Protein AF-A0A9E7F8T8-F1 (afdb_monomer)

Mean predicted aligned error: 13.58 Å

Solvent-accessible surface area (backbone atoms only — not comparable to full-atom values): 11129 Å² total; per-residue (Å²): 137,84,84,82,81,82,78,80,76,76,82,69,87,66,80,68,72,66,42,59,33,31,40,38,34,23,42,39,63,68,62,31,75,75,30,46,87,76,73,44,58,54,48,45,35,27,36,30,45,89,84,36,19,38,36,45,47,73,43,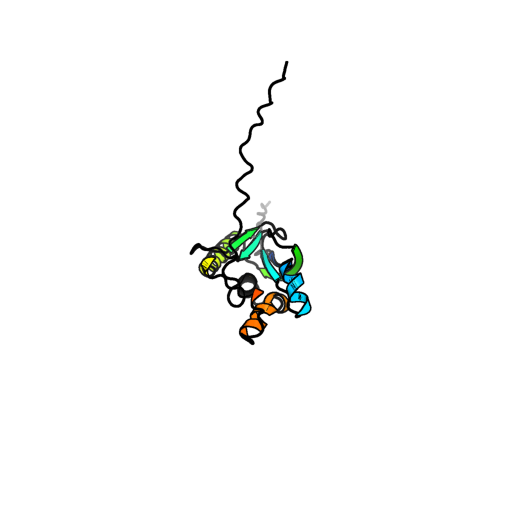90,50,96,41,59,20,53,47,78,41,62,67,84,59,59,82,88,48,44,72,70,51,76,41,83,75,44,53,33,68,68,52,70,73,58,45,50,55,50,51,58,58,52,28,75,78,38,34,7,58,64,50,31,87,54,86,39,35,24,49,52,52,38,26,52,54,33,30,75,60,54,74,39,71,59,68,67,77,55,45,40,54,26,58,48,44,75,76,33,90,78,75,67,57,71,84,74,65,61,75,81,80,75,75,81,89,79,81,92,80,85,86,85,77,87,84,79,81,83,82,86,84,132

Structure (mmCIF, N/CA/C/O backbone):
data_AF-A0A9E7F8T8-F1
#
_entry.id   AF-A0A9E7F8T8-F1
#
loop_
_atom_site.group_PDB
_atom_site.id
_atom_site.type_symbol
_atom_site.label_atom_id
_atom_site.label_alt_id
_atom_site.label_comp_id
_atom_site.label_asym_id
_atom_site.label_entity_id
_atom_site.label_seq_id
_atom_site.pdbx_PDB_ins_code
_atom_site.Cartn_x
_atom_site.Cartn_y
_atom_site.Cartn_z
_atom_site.occupancy
_atom_site.B_iso_or_equiv
_atom_site.auth_seq_id
_atom_site.auth_comp_id
_atom_site.auth_asym_id
_atom_site.auth_atom_id
_atom_site.pdbx_PDB_model_num
ATOM 1 N N . MET A 1 1 ? -20.893 11.162 63.857 1.00 46.78 1 MET A N 1
ATOM 2 C CA . MET A 1 1 ? -21.254 11.507 62.465 1.00 46.78 1 MET A CA 1
ATOM 3 C C . MET A 1 1 ? -20.103 11.055 61.584 1.00 46.78 1 MET A C 1
ATOM 5 O O . MET A 1 1 ? -18.998 11.548 61.761 1.00 46.78 1 MET A O 1
ATOM 9 N N . GLY A 1 2 ? -20.322 9.989 60.811 1.00 38.31 2 GLY A N 1
ATOM 10 C CA . GLY A 1 2 ? -19.2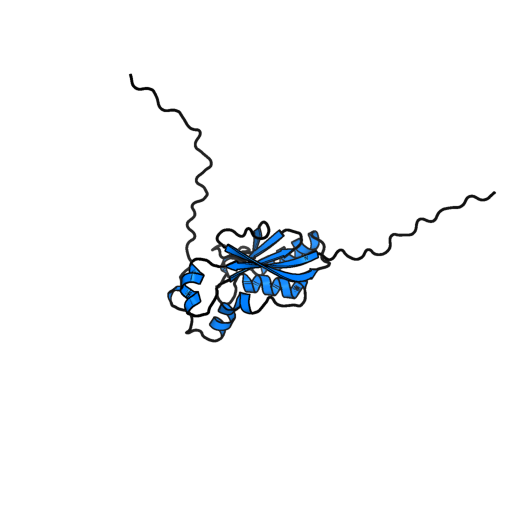79 9.251 60.095 1.00 38.31 2 GLY A CA 1
ATOM 11 C C . GLY A 1 2 ? -18.870 9.924 58.787 1.00 38.31 2 GLY A C 1
ATOM 12 O O . GLY A 1 2 ? -19.711 10.467 58.077 1.00 38.31 2 GLY A O 1
ATOM 13 N N . SER A 1 3 ? -17.571 9.876 58.500 1.00 42.91 3 SER A N 1
ATOM 14 C CA . SER A 1 3 ? -16.970 10.338 57.252 1.00 42.91 3 SER A CA 1
ATOM 15 C C . SER A 1 3 ? -17.182 9.281 56.165 1.00 42.91 3 SER A C 1
ATOM 17 O O . SER A 1 3 ? -16.784 8.128 56.335 1.00 42.91 3 SER A O 1
ATOM 19 N N . VAL A 1 4 ? -17.841 9.655 55.070 1.00 49.88 4 VAL A N 1
ATOM 20 C CA . VAL A 1 4 ? -18.022 8.814 53.880 1.00 49.88 4 VAL A CA 1
ATOM 21 C C . VAL A 1 4 ? -16.779 8.928 53.001 1.00 49.88 4 VAL A C 1
ATOM 23 O O . VAL A 1 4 ? -16.525 9.964 52.392 1.00 49.88 4 VAL A O 1
ATOM 26 N N . MET A 1 5 ? -15.996 7.850 52.940 1.00 48.69 5 MET A N 1
ATOM 27 C CA . MET A 1 5 ? -14.937 7.682 51.948 1.00 48.69 5 MET A CA 1
ATOM 28 C C . MET A 1 5 ? -15.572 7.327 50.603 1.00 48.69 5 MET A C 1
ATOM 30 O O . MET A 1 5 ? -16.141 6.249 50.438 1.00 48.69 5 MET A O 1
ATOM 34 N N . SER A 1 6 ? -15.482 8.251 49.648 1.00 46.41 6 SER A N 1
ATOM 35 C CA . SER A 1 6 ? -15.855 8.011 48.257 1.00 46.41 6 SER A CA 1
ATOM 36 C C . SER A 1 6 ? -14.781 7.137 47.608 1.00 46.41 6 SER A C 1
ATOM 38 O O . SER A 1 6 ? -13.646 7.572 47.411 1.00 46.41 6 SER A O 1
ATOM 40 N N . SER A 1 7 ? -15.116 5.877 47.336 1.00 48.22 7 SER A N 1
ATOM 41 C CA . SER A 1 7 ? -14.271 4.963 46.571 1.00 48.22 7 SER A CA 1
ATOM 42 C C . SER A 1 7 ? -14.420 5.300 45.089 1.00 48.22 7 SER A C 1
ATOM 44 O O . SER A 1 7 ? -15.426 4.988 44.456 1.00 48.22 7 SER A O 1
ATOM 46 N N . GLY A 1 8 ? -13.415 5.986 44.543 1.00 41.69 8 GLY A N 1
ATOM 47 C CA . GLY A 1 8 ? -13.274 6.184 43.105 1.00 41.69 8 GLY A CA 1
ATOM 48 C C . GLY A 1 8 ? -13.122 4.830 42.421 1.00 41.69 8 GLY A C 1
ATOM 49 O O . GLY A 1 8 ? -12.136 4.126 42.642 1.00 41.69 8 GLY A O 1
ATOM 50 N N . GLY A 1 9 ? -14.127 4.456 41.631 1.00 43.09 9 GLY A N 1
ATOM 51 C CA . GLY A 1 9 ? -14.092 3.268 40.792 1.00 43.09 9 GLY A CA 1
ATOM 52 C C . GLY A 1 9 ? -12.905 3.319 39.835 1.00 43.09 9 GLY A C 1
ATOM 53 O O . GLY A 1 9 ? -12.614 4.351 39.230 1.00 43.09 9 GLY A O 1
ATOM 54 N N . SER A 1 10 ? -12.207 2.194 39.716 1.00 52.62 10 SER A N 1
ATOM 55 C CA . SER A 1 10 ? -11.193 1.980 38.690 1.00 52.62 10 SER A CA 1
ATOM 56 C C . SER A 1 10 ? -11.808 2.202 37.301 1.00 52.62 10 SER A C 1
ATOM 58 O O . SER A 1 10 ? -12.939 1.759 37.078 1.00 52.62 10 SER A O 1
ATOM 60 N N . PRO A 1 11 ? -11.108 2.857 36.358 1.00 47.28 11 PRO A N 1
ATOM 61 C CA . PRO A 1 11 ? -11.618 2.997 35.003 1.00 47.28 11 PRO A CA 1
ATOM 62 C C . PRO A 1 11 ? -11.808 1.601 34.400 1.00 47.28 11 PRO A C 1
ATOM 64 O O . PRO A 1 11 ? -10.906 0.759 34.439 1.00 47.28 11 PRO A O 1
ATOM 67 N N . SER A 1 12 ? -13.010 1.341 33.887 1.00 51.12 12 SER A N 1
ATOM 68 C CA . SER A 1 12 ? -13.323 0.157 33.093 1.00 51.12 12 SER A CA 1
ATOM 69 C C . SER A 1 12 ? -12.308 0.026 31.958 1.00 51.12 12 SER A C 1
ATOM 71 O O . SER A 1 12 ? -11.945 1.037 31.358 1.00 51.12 12 SER A O 1
ATOM 73 N N . LYS A 1 13 ? -11.859 -1.207 31.666 1.00 50.91 13 LYS A N 1
ATOM 74 C CA . LYS A 1 13 ? -11.081 -1.540 30.459 1.00 50.91 13 LYS A CA 1
ATOM 75 C C . LYS A 1 13 ? -11.725 -0.818 29.275 1.00 50.91 13 LYS A C 1
ATOM 77 O O . LYS A 1 13 ? -12.847 -1.158 28.911 1.00 50.91 13 LYS A O 1
ATOM 82 N N . GLY A 1 14 ? -11.055 0.220 28.778 1.00 49.38 14 GLY A N 1
ATOM 83 C CA . GLY A 1 14 ? -11.564 1.036 27.688 1.00 49.38 14 GLY A CA 1
ATOM 84 C C . GLY A 1 14 ? -11.789 0.160 26.468 1.00 49.38 14 GLY A C 1
ATOM 85 O O . GLY A 1 14 ? -10.975 -0.726 26.195 1.00 49.38 14 GLY A O 1
ATOM 86 N N . ASP A 1 15 ? -12.888 0.401 25.757 1.00 57.69 15 ASP A N 1
ATOM 87 C CA . ASP A 1 15 ? -13.011 -0.039 24.374 1.00 57.69 15 ASP A CA 1
ATOM 88 C C . ASP A 1 15 ? -11.732 0.397 23.660 1.00 57.69 15 ASP A C 1
ATOM 90 O O . ASP A 1 15 ? -11.432 1.592 23.586 1.00 57.69 15 ASP A O 1
ATOM 94 N N . ALA A 1 16 ? -10.915 -0.570 23.239 1.00 65.19 16 ALA A N 1
ATOM 95 C CA . ALA A 1 16 ? -9.706 -0.270 22.495 1.00 65.19 16 ALA A CA 1
ATOM 96 C C . ALA A 1 16 ? -10.140 0.522 21.260 1.00 65.19 16 ALA A C 1
ATOM 98 O O . ALA A 1 16 ? -10.915 0.011 20.449 1.00 65.19 16 ALA A O 1
ATOM 99 N N . ALA A 1 17 ? -9.707 1.781 21.164 1.00 82.38 17 ALA A N 1
ATOM 100 C CA . ALA A 1 17 ? -10.058 2.638 20.045 1.00 82.38 17 ALA A CA 1
ATOM 101 C C . ALA A 1 17 ? -9.623 1.936 18.754 1.00 82.38 17 ALA A C 1
ATOM 103 O O . ALA A 1 17 ? -8.442 1.654 18.555 1.00 82.38 17 ALA A O 1
ATOM 104 N N . LEU A 1 18 ? -10.603 1.579 17.928 1.00 94.31 18 LEU A N 1
ATOM 105 C CA . LEU A 1 18 ? -10.370 0.879 16.677 1.00 94.31 18 LEU A CA 1
ATOM 106 C C . LEU A 1 18 ? -10.003 1.902 15.604 1.00 94.31 18 LEU A C 1
ATOM 108 O O . LEU A 1 18 ? -10.824 2.748 15.252 1.00 94.31 18 LEU A O 1
ATOM 112 N N . SER A 1 19 ? -8.792 1.798 15.065 1.00 96.81 19 SER A N 1
ATOM 113 C CA . SER A 1 19 ? -8.343 2.634 13.953 1.00 96.81 19 SER A CA 1
ATOM 114 C C . SER A 1 19 ? -8.751 2.011 12.619 1.00 96.81 19 SER A C 1
ATOM 116 O O . SER A 1 19 ? -8.595 0.796 12.446 1.00 96.81 19 SER A O 1
ATOM 118 N N . PRO A 1 20 ? -9.278 2.796 11.664 1.00 97.88 20 PRO A N 1
ATOM 119 C CA . PRO A 1 20 ? -9.627 2.287 10.347 1.00 97.88 20 PRO A CA 1
ATOM 120 C C . PRO A 1 20 ? -8.369 1.865 9.582 1.00 97.88 20 PRO A C 1
ATOM 122 O O . PRO A 1 20 ? -7.320 2.496 9.680 1.00 97.88 20 PRO A O 1
ATOM 125 N N . VAL A 1 21 ? -8.498 0.791 8.806 1.00 98.38 21 VAL A N 1
ATOM 126 C CA . VAL A 1 21 ? -7.488 0.341 7.844 1.00 98.38 21 VAL A CA 1
ATOM 127 C C . VAL A 1 21 ? -8.048 0.588 6.452 1.00 98.38 21 VAL A C 1
ATOM 129 O O . VAL A 1 21 ? -9.042 -0.033 6.056 1.00 98.38 21 VAL A O 1
ATOM 132 N N . VAL A 1 22 ? -7.438 1.516 5.723 1.00 98.69 22 VAL A N 1
ATOM 133 C CA . VAL A 1 22 ? -7.948 2.026 4.448 1.00 98.69 22 VAL A CA 1
ATOM 134 C C . VAL A 1 22 ? -6.962 1.711 3.328 1.00 98.69 22 VAL A C 1
ATOM 136 O O . VAL A 1 22 ? -5.756 1.839 3.486 1.00 98.69 22 VAL A O 1
ATOM 139 N N . LEU A 1 23 ? -7.473 1.279 2.179 1.00 98.56 23 LEU A N 1
ATOM 140 C CA . LEU A 1 23 ? -6.696 1.123 0.955 1.00 98.56 23 LEU A CA 1
ATOM 141 C C . LEU A 1 23 ? -6.901 2.344 0.066 1.00 98.56 23 LEU A C 1
ATOM 143 O O . LEU A 1 23 ? -8.009 2.543 -0.440 1.00 98.56 23 LEU A O 1
ATOM 147 N N . ASN A 1 24 ? -5.846 3.108 -0.181 1.00 98.12 24 ASN A N 1
ATOM 148 C CA . ASN A 1 24 ? -5.851 4.171 -1.177 1.00 98.12 24 ASN A CA 1
ATOM 149 C C . ASN A 1 24 ? -5.396 3.601 -2.513 1.00 98.12 24 ASN A C 1
ATOM 151 O O . ASN A 1 24 ? -4.353 2.962 -2.607 1.00 98.12 24 ASN A O 1
ATOM 155 N N . VAL A 1 25 ? -6.213 3.784 -3.547 1.00 95.62 25 VAL A N 1
ATOM 156 C CA . VAL A 1 25 ? -5.963 3.261 -4.891 1.00 95.62 25 VAL A CA 1
ATOM 157 C C . VAL A 1 25 ? -5.703 4.418 -5.837 1.00 95.62 25 VAL A C 1
ATOM 159 O O . VAL A 1 25 ? -6.422 5.421 -5.822 1.00 95.62 25 VAL A O 1
ATOM 162 N N . TYR A 1 26 ? -4.714 4.237 -6.705 1.00 90.19 26 TYR A N 1
ATOM 163 C CA . TYR A 1 26 ? -4.287 5.224 -7.680 1.00 90.19 26 TYR A CA 1
ATOM 164 C C . TYR A 1 26 ? -4.209 4.627 -9.084 1.00 90.19 26 TYR A C 1
ATOM 166 O O . TYR A 1 26 ? -3.841 3.465 -9.287 1.00 90.19 26 TYR A O 1
ATOM 174 N N . ASP A 1 27 ? -4.528 5.456 -10.070 1.00 84.62 27 ASP A N 1
ATOM 175 C CA . ASP A 1 27 ? -4.373 5.164 -11.485 1.00 84.62 27 ASP A CA 1
ATOM 176 C C . ASP A 1 27 ? -2.931 5.448 -11.939 1.00 84.62 27 ASP A C 1
ATOM 178 O O . ASP A 1 27 ? -2.430 6.571 -11.828 1.00 84.62 27 ASP A O 1
ATOM 182 N N . LEU A 1 28 ? -2.280 4.437 -12.521 1.00 72.50 28 LEU A N 1
ATOM 183 C CA . LEU A 1 28 ? -0.945 4.548 -13.113 1.00 72.50 28 LEU A CA 1
ATOM 184 C C . LEU A 1 28 ? -1.048 5.175 -14.515 1.00 72.50 28 LEU A C 1
ATOM 186 O O . LEU A 1 28 ? -1.023 4.499 -15.546 1.00 72.50 28 LEU A O 1
ATOM 190 N N . THR A 1 29 ? -1.252 6.488 -14.567 1.00 59.34 29 THR A N 1
ATOM 191 C CA . THR A 1 29 ? -1.337 7.265 -15.818 1.00 59.34 29 THR A CA 1
ATOM 192 C C . THR A 1 29 ? 0.064 7.776 -16.179 1.00 59.34 29 THR A C 1
ATOM 194 O O . THR A 1 29 ? 0.740 8.265 -15.282 1.00 59.34 29 THR A O 1
ATOM 197 N N . PRO A 1 30 ? 0.553 7.685 -17.437 1.00 57.22 30 PRO A N 1
ATOM 198 C CA . PRO A 1 30 ? -0.145 7.354 -18.685 1.00 57.22 30 PRO A CA 1
ATOM 199 C C . PRO A 1 30 ? -0.162 5.866 -19.063 1.00 57.22 30 PRO A C 1
ATOM 201 O O . PRO A 1 30 ? -0.767 5.527 -20.078 1.00 57.22 30 PRO A O 1
ATOM 204 N N . LEU A 1 31 ? 0.452 4.967 -18.287 1.00 60.19 31 LEU A N 1
ATOM 205 C CA . LEU A 1 31 ? 0.561 3.546 -18.649 1.00 60.19 31 LEU A CA 1
ATOM 206 C C . LEU A 1 31 ? -0.821 2.897 -18.845 1.00 60.19 31 LEU A C 1
ATOM 208 O O . LEU A 1 31 ? -1.050 2.220 -19.847 1.00 60.19 31 LEU A O 1
ATOM 212 N N . ASN A 1 32 ? -1.786 3.228 -17.980 1.00 56.78 32 ASN A N 1
ATOM 213 C CA . ASN A 1 32 ? -3.184 2.818 -18.108 1.00 56.78 32 ASN A CA 1
ATOM 214 C C . ASN A 1 32 ? -3.826 3.243 -19.434 1.00 56.78 32 ASN A C 1
ATOM 216 O O . ASN A 1 32 ? -4.673 2.513 -19.939 1.00 56.78 32 ASN A O 1
ATOM 220 N N . ASN A 1 33 ? -3.421 4.355 -20.053 1.00 55.62 33 ASN A N 1
ATOM 221 C CA . ASN A 1 33 ? -3.973 4.758 -21.352 1.00 55.62 33 ASN A CA 1
ATOM 222 C C . ASN A 1 33 ? -3.570 3.787 -22.476 1.00 55.62 33 ASN A C 1
ATOM 224 O O . ASN A 1 33 ? -4.336 3.610 -23.419 1.00 55.62 33 ASN A O 1
ATOM 228 N N . TYR A 1 34 ? -2.427 3.104 -22.348 1.00 52.62 34 TYR A N 1
ATOM 229 C CA . TYR A 1 34 ? -1.935 2.132 -23.330 1.00 52.62 34 TYR A CA 1
ATOM 230 C C . TYR A 1 34 ? -2.403 0.698 -23.086 1.00 52.62 34 TYR A C 1
ATOM 232 O O . TYR A 1 34 ? -2.353 -0.103 -24.011 1.00 52.62 34 TYR A O 1
ATOM 240 N N . VAL A 1 35 ? -2.849 0.348 -21.875 1.00 55.75 35 VAL A N 1
ATOM 241 C CA . VAL A 1 35 ? -3.270 -1.029 -21.535 1.00 55.75 35 VAL A CA 1
ATOM 242 C C . VAL A 1 35 ? -4.763 -1.160 -21.226 1.00 55.75 35 VAL A C 1
ATOM 244 O O . VAL A 1 35 ? -5.293 -2.271 -21.206 1.00 55.75 35 VAL A O 1
ATOM 247 N N . ARG A 1 36 ? -5.492 -0.042 -21.083 1.00 54.94 36 ARG A N 1
ATOM 248 C CA . ARG A 1 36 ? -6.952 -0.046 -20.879 1.00 54.94 36 ARG A CA 1
ATOM 249 C C . ARG A 1 36 ? -7.704 -0.704 -22.039 1.00 54.94 36 ARG A C 1
ATOM 251 O O . ARG A 1 36 ? -8.706 -1.363 -21.786 1.00 54.94 36 ARG A O 1
ATOM 258 N N . TRP A 1 37 ? -7.212 -0.590 -23.278 1.00 47.97 37 TRP A N 1
ATOM 259 C CA . TRP A 1 37 ? -7.806 -1.279 -24.439 1.00 47.97 37 TRP A CA 1
ATOM 260 C C . TRP A 1 37 ? -7.663 -2.809 -24.367 1.00 47.97 37 TRP A 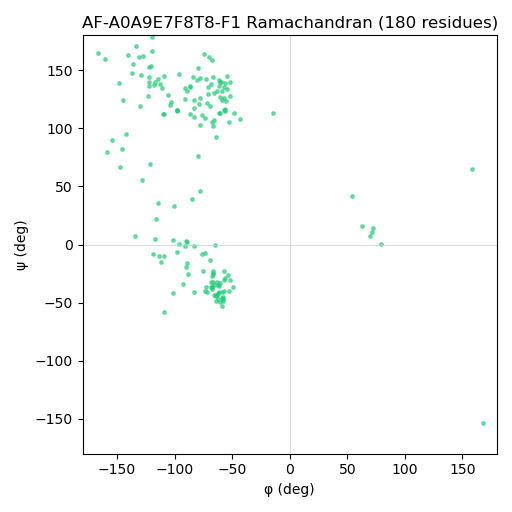C 1
ATOM 262 O O . TRP A 1 37 ? -8.496 -3.518 -24.920 1.00 47.97 37 TRP A O 1
ATOM 272 N N . LEU A 1 38 ? -6.666 -3.315 -23.627 1.00 51.09 38 LEU A N 1
ATOM 273 C CA . LEU A 1 38 ? -6.502 -4.739 -23.306 1.00 51.09 38 LEU A CA 1
ATOM 274 C C . LEU A 1 38 ? -7.358 -5.177 -22.103 1.00 51.09 38 LEU A C 1
ATOM 276 O O . LEU A 1 38 ? -7.323 -6.340 -21.711 1.00 51.09 38 LEU A O 1
ATOM 280 N N . GLY A 1 39 ? -8.113 -4.264 -21.480 1.00 50.09 39 GLY A N 1
ATOM 281 C CA . GLY A 1 39 ? -8.927 -4.553 -20.296 1.00 50.09 39 GLY A CA 1
ATOM 282 C C . GLY A 1 39 ? -8.119 -4.766 -19.009 1.00 50.09 39 GLY A C 1
ATOM 283 O O . GLY A 1 39 ? -8.664 -5.267 -18.022 1.00 50.09 39 GLY A O 1
ATOM 284 N N . ILE A 1 40 ? -6.836 -4.387 -19.000 1.00 61.34 40 ILE A N 1
ATOM 285 C CA . ILE A 1 40 ? -5.927 -4.540 -17.860 1.00 61.34 40 ILE A CA 1
ATOM 286 C C . ILE A 1 40 ? -5.636 -3.152 -17.284 1.00 61.34 40 ILE A C 1
ATOM 288 O O . ILE A 1 40 ? -5.008 -2.324 -17.934 1.00 61.34 40 ILE A O 1
ATOM 292 N N . GLY A 1 41 ? -6.119 -2.884 -16.070 1.00 64.06 41 GLY A N 1
ATOM 293 C CA . GLY A 1 41 ? -5.732 -1.699 -15.302 1.00 64.06 41 GLY A CA 1
ATOM 294 C C . GLY A 1 41 ? -4.501 -1.999 -14.453 1.00 64.06 41 GLY A C 1
ATOM 295 O O . GLY A 1 41 ? -4.461 -3.027 -13.774 1.00 64.06 41 GLY A O 1
ATOM 296 N N . ILE A 1 42 ? -3.510 -1.114 -14.499 1.00 76.44 42 ILE A N 1
ATOM 297 C CA . ILE A 1 42 ? -2.358 -1.108 -13.603 1.00 76.44 42 ILE A CA 1
ATOM 298 C C . ILE A 1 42 ? -2.671 -0.084 -12.517 1.00 76.44 42 ILE A C 1
ATOM 300 O O . ILE A 1 42 ? -2.847 1.106 -12.785 1.00 76.44 42 ILE A O 1
ATOM 304 N N . PHE A 1 43 ? -2.801 -0.570 -11.292 1.00 87.81 43 PHE A N 1
ATOM 305 C CA . PHE A 1 43 ? -3.104 0.259 -10.137 1.00 87.81 43 PHE A CA 1
ATOM 306 C C . PHE A 1 43 ? -1.921 0.241 -9.186 1.00 87.81 43 PHE A C 1
ATOM 308 O O . PHE A 1 43 ? -1.279 -0.798 -9.008 1.00 87.81 43 PHE A O 1
ATOM 315 N N . HIS A 1 44 ? -1.660 1.395 -8.588 1.00 91.12 44 HIS A N 1
ATOM 316 C CA . HIS A 1 44 ? -0.863 1.490 -7.378 1.00 91.12 44 HIS A CA 1
ATOM 317 C C . HIS A 1 44 ? -1.815 1.532 -6.184 1.00 91.12 44 HIS A C 1
ATOM 319 O O . HIS A 1 44 ? -2.923 2.070 -6.291 1.00 91.12 44 HIS A O 1
ATOM 325 N N . SER A 1 45 ? -1.398 0.967 -5.057 1.00 95.56 45 SER A N 1
ATOM 326 C CA . SER A 1 45 ? -2.115 1.140 -3.804 1.00 95.56 45 SER A CA 1
ATOM 327 C C . SER A 1 45 ? -1.175 1.392 -2.635 1.00 95.56 45 SER A C 1
ATOM 329 O O . SER A 1 45 ? -0.063 0.861 -2.606 1.00 95.56 45 SER A O 1
ATOM 331 N N . GLY A 1 46 ? -1.671 2.180 -1.683 1.00 97.69 46 GLY A N 1
ATOM 332 C CA . GLY A 1 46 ? -1.084 2.406 -0.368 1.00 97.69 46 GLY A CA 1
ATOM 333 C C . GLY A 1 46 ? -2.068 2.026 0.740 1.00 97.69 46 GLY A C 1
ATOM 334 O O . GLY A 1 46 ? -3.287 2.026 0.533 1.00 97.69 46 GLY A O 1
ATOM 335 N N . ILE A 1 47 ? -1.537 1.646 1.901 1.00 98.31 47 ILE A N 1
ATOM 336 C CA . ILE A 1 47 ? -2.312 1.293 3.092 1.00 98.31 47 ILE A CA 1
ATOM 337 C C . ILE A 1 47 ? -2.256 2.444 4.097 1.00 98.31 47 ILE A C 1
ATOM 339 O O . ILE A 1 47 ? -1.184 2.838 4.539 1.00 98.31 47 ILE A O 1
ATOM 343 N N . GLU A 1 48 ? -3.414 2.992 4.438 1.00 98.31 48 GLU A N 1
ATOM 344 C CA . GLU A 1 48 ? -3.579 4.115 5.357 1.00 98.31 48 GLU A CA 1
ATOM 345 C C . GLU A 1 48 ? -4.074 3.610 6.717 1.00 98.31 48 GLU A C 1
ATOM 347 O O . GLU A 1 48 ? -5.113 2.943 6.806 1.00 98.31 48 GLU A O 1
ATOM 352 N N . VAL A 1 49 ? -3.312 3.920 7.769 1.00 97.81 49 VAL A N 1
ATOM 353 C CA . VAL A 1 49 ? -3.647 3.661 9.178 1.00 97.81 49 VAL A CA 1
ATOM 354 C C . VAL A 1 49 ? -3.031 4.776 10.024 1.00 97.81 49 VAL A C 1
ATOM 356 O O . VAL A 1 49 ? -1.893 5.169 9.787 1.00 97.81 49 VAL A O 1
ATOM 359 N N . HIS A 1 50 ? -3.760 5.271 11.029 1.00 96.75 50 HIS A N 1
ATOM 360 C CA . HIS A 1 50 ? -3.298 6.360 11.909 1.00 96.75 50 HIS A CA 1
ATOM 361 C C . HIS A 1 50 ? -2.848 7.616 11.135 1.00 96.75 50 HIS A C 1
ATOM 363 O O . HIS A 1 50 ? -1.842 8.228 11.481 1.00 96.75 50 HIS A O 1
ATOM 369 N N . GLU A 1 51 ? -3.606 7.994 10.098 1.00 95.81 51 GLU A N 1
ATOM 370 C CA . GLU A 1 51 ? -3.368 9.176 9.244 1.00 95.81 51 GLU A CA 1
ATOM 371 C C . GLU A 1 51 ? -2.052 9.160 8.445 1.00 95.81 51 GLU A C 1
ATOM 373 O O . GLU A 1 51 ? -1.637 10.189 7.915 1.00 95.81 51 GLU A O 1
ATOM 378 N N . LEU A 1 52 ? -1.407 7.998 8.323 1.00 96.75 52 LEU A N 1
ATOM 379 C CA . LEU A 1 52 ? -0.212 7.803 7.507 1.00 96.75 52 LEU A CA 1
ATOM 380 C C . LEU A 1 52 ? -0.465 6.720 6.469 1.00 96.75 52 LEU A C 1
ATOM 382 O O . LEU A 1 52 ? -1.057 5.681 6.772 1.00 96.75 52 LEU A O 1
ATOM 386 N N . GLU A 1 53 ? -0.020 6.970 5.240 1.00 98.06 53 GLU A N 1
ATOM 387 C CA . GLU A 1 53 ? -0.128 6.021 4.142 1.00 98.06 53 GLU A CA 1
ATOM 388 C C . GLU A 1 53 ? 1.227 5.395 3.826 1.00 98.06 53 GLU A C 1
ATOM 390 O O . GLU A 1 53 ? 2.214 6.088 3.586 1.00 98.06 53 GLU A O 1
ATOM 395 N N . TYR A 1 54 ? 1.245 4.066 3.769 1.00 98.06 54 TYR A N 1
ATOM 396 C CA . TYR A 1 54 ? 2.429 3.272 3.480 1.00 98.06 54 TYR A CA 1
ATOM 397 C C . TYR A 1 54 ? 2.310 2.601 2.119 1.00 98.06 54 TYR A C 1
ATOM 399 O O . TYR A 1 54 ? 1.290 1.986 1.792 1.00 98.06 54 TYR A O 1
ATOM 407 N N . GLY A 1 55 ? 3.379 2.672 1.335 1.00 95.94 55 GLY A N 1
ATOM 408 C CA . GLY A 1 55 ? 3.480 2.044 0.023 1.00 95.94 55 GLY A CA 1
ATOM 409 C C . GLY A 1 55 ? 4.798 1.300 -0.143 1.00 95.94 55 GLY A C 1
ATOM 410 O O . GLY A 1 55 ? 5.701 1.421 0.677 1.00 95.94 55 GLY A O 1
ATOM 411 N N . PHE A 1 56 ? 4.911 0.528 -1.223 1.00 94.88 56 PHE A N 1
ATOM 412 C CA . PHE A 1 56 ? 6.146 -0.161 -1.605 1.00 94.88 56 PHE A CA 1
ATOM 413 C C . PHE A 1 56 ? 6.563 0.257 -3.016 1.00 94.88 56 PHE A C 1
ATOM 415 O O . PHE A 1 56 ? 5.750 0.204 -3.944 1.00 94.88 56 PHE A O 1
ATOM 422 N N . GLY A 1 57 ? 7.816 0.686 -3.165 1.00 89.06 57 GLY A N 1
ATOM 423 C CA . GLY A 1 57 ? 8.393 1.201 -4.404 1.00 89.06 57 GLY A CA 1
ATOM 424 C C . GLY A 1 57 ? 9.699 0.510 -4.799 1.00 89.06 57 GLY A C 1
ATOM 425 O O . GLY A 1 57 ? 10.349 -0.148 -3.990 1.00 89.06 57 GLY A O 1
ATOM 426 N N . GLU A 1 58 ? 10.060 0.666 -6.070 1.00 87.81 58 GLU A N 1
ATOM 427 C CA . GLU A 1 58 ? 11.293 0.143 -6.668 1.00 87.81 58 GLU A CA 1
ATOM 428 C C . GLU A 1 58 ? 12.458 1.125 -6.484 1.00 87.81 58 GLU A C 1
ATOM 430 O O . GLU A 1 58 ? 12.300 2.328 -6.706 1.00 87.81 58 GLU A O 1
ATOM 435 N N . HIS A 1 59 ? 13.635 0.606 -6.125 1.00 85.94 59 HIS A N 1
ATOM 436 C CA . HIS A 1 59 ? 14.915 1.316 -6.197 1.00 85.94 59 HIS A CA 1
ATOM 437 C C . HIS A 1 59 ? 16.090 0.323 -6.186 1.00 85.94 59 HIS A C 1
ATOM 439 O O . HIS A 1 59 ? 15.956 -0.782 -5.675 1.00 85.94 59 HIS A O 1
ATOM 445 N N . ASP A 1 60 ? 17.277 0.727 -6.643 1.00 86.88 60 ASP A N 1
ATOM 446 C CA . ASP A 1 60 ? 18.419 -0.193 -6.841 1.00 86.88 60 ASP A CA 1
ATOM 447 C C . ASP A 1 60 ? 19.158 -0.620 -5.554 1.00 86.88 60 ASP A C 1
ATOM 449 O O . ASP A 1 60 ? 20.069 -1.446 -5.596 1.00 86.88 60 ASP A O 1
ATOM 453 N N . LEU A 1 61 ? 18.830 -0.024 -4.406 1.00 85.69 61 LEU A N 1
ATOM 454 C CA . LEU A 1 61 ? 19.505 -0.316 -3.140 1.00 85.69 61 LEU A CA 1
ATOM 455 C C . LEU A 1 61 ? 18.912 -1.559 -2.447 1.00 85.69 61 LEU A C 1
ATOM 457 O O . LEU A 1 61 ? 17.688 -1.705 -2.432 1.00 85.69 61 LEU A O 1
ATOM 461 N N . PRO A 1 62 ? 19.736 -2.391 -1.774 1.00 91.81 62 PRO A N 1
ATOM 462 C CA . PRO A 1 62 ? 19.287 -3.538 -0.977 1.00 91.81 62 PRO A CA 1
ATOM 463 C C . PRO A 1 62 ? 18.740 -3.097 0.392 1.00 91.81 62 PRO A C 1
ATOM 465 O O . PRO A 1 62 ? 19.108 -3.622 1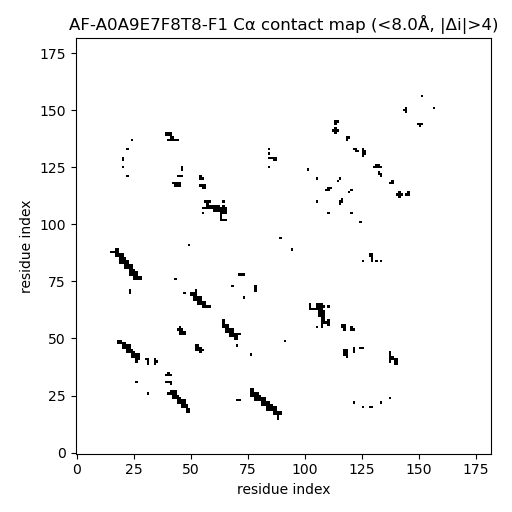.443 1.00 91.81 62 PRO A O 1
ATOM 468 N N . THR A 1 63 ? 17.908 -2.061 0.383 1.00 93.69 63 THR A N 1
ATOM 469 C CA . THR A 1 63 ? 17.242 -1.470 1.545 1.00 93.69 63 THR A CA 1
ATOM 470 C C . THR A 1 63 ? 15.732 -1.559 1.364 1.00 93.69 63 THR A C 1
ATOM 472 O O . THR A 1 63 ? 15.253 -1.833 0.264 1.00 93.69 63 THR A O 1
ATOM 475 N N . SER A 1 64 ? 14.970 -1.327 2.435 1.00 96.12 64 SER A N 1
ATOM 476 C CA . SER A 1 64 ? 13.505 -1.281 2.366 1.00 96.12 64 SER A CA 1
ATOM 477 C C . SER A 1 64 ? 13.031 -0.333 1.264 1.00 96.12 64 SER A C 1
ATOM 479 O O . SER A 1 64 ? 13.413 0.834 1.260 1.00 96.12 64 SER A O 1
ATOM 481 N N . GLY A 1 65 ? 12.163 -0.835 0.385 1.00 94.81 65 GLY A N 1
ATOM 482 C CA . GLY A 1 65 ? 11.404 -0.026 -0.567 1.00 94.81 65 GLY A CA 1
ATOM 483 C C . GLY A 1 65 ? 10.070 0.456 0.005 1.00 94.81 65 GLY A C 1
ATOM 484 O O . GLY A 1 65 ? 9.284 1.066 -0.720 1.00 94.81 65 GLY A O 1
ATOM 485 N N . VAL A 1 66 ? 9.766 0.135 1.269 1.00 96.81 66 VAL A N 1
ATOM 486 C CA . VAL A 1 66 ? 8.590 0.659 1.970 1.00 96.81 66 VAL A CA 1
ATOM 487 C C . VAL A 1 66 ? 8.813 2.133 2.280 1.00 96.81 66 VAL A C 1
ATOM 489 O O . VAL A 1 66 ? 9.848 2.503 2.835 1.00 96.81 66 VAL A O 1
ATOM 492 N N . PHE A 1 67 ? 7.836 2.959 1.928 1.00 94.81 67 PHE A N 1
ATOM 493 C CA . PHE A 1 67 ? 7.856 4.401 2.133 1.00 94.81 67 PHE A CA 1
ATOM 494 C C . PHE A 1 67 ? 6.557 4.874 2.788 1.00 94.81 67 PHE A C 1
ATOM 496 O O . PHE A 1 67 ? 5.537 4.186 2.731 1.00 94.81 67 PHE A O 1
ATOM 503 N N . GLU A 1 68 ? 6.608 6.066 3.373 1.00 95.81 68 GLU A N 1
ATOM 504 C CA . GLU A 1 68 ? 5.485 6.747 4.016 1.00 95.81 68 GLU A CA 1
ATOM 505 C C . GLU A 1 68 ? 5.178 8.055 3.277 1.00 95.81 68 GLU A C 1
ATOM 507 O O . GLU A 1 68 ? 6.093 8.766 2.850 1.00 95.81 68 GLU A O 1
ATOM 512 N N . VAL A 1 69 ? 3.894 8.368 3.120 1.00 94.06 69 VAL A N 1
ATOM 513 C CA . VAL A 1 69 ? 3.395 9.626 2.556 1.00 94.06 69 VAL A CA 1
ATOM 514 C C . VAL A 1 69 ? 2.164 10.111 3.316 1.00 94.06 69 VAL A C 1
ATOM 516 O O . VAL A 1 69 ? 1.502 9.349 4.026 1.00 94.06 69 VAL A O 1
ATOM 519 N N . GLU A 1 70 ? 1.830 11.389 3.128 1.00 96.88 70 GLU A N 1
ATOM 520 C CA . GLU A 1 70 ? 0.514 11.893 3.509 1.00 96.88 70 GLU A CA 1
ATOM 521 C C . GLU A 1 70 ? -0.573 11.123 2.726 1.00 96.88 70 GLU A C 1
ATOM 523 O O . GLU A 1 70 ? -0.396 10.815 1.536 1.00 96.88 70 GLU A O 1
ATOM 528 N N . PRO A 1 71 ? -1.699 10.770 3.369 1.00 97.56 71 PRO A N 1
ATOM 529 C CA . PRO A 1 71 ? -2.751 10.025 2.707 1.00 97.56 71 PRO A CA 1
ATOM 530 C C . PRO A 1 71 ? -3.240 10.684 1.420 1.00 97.56 71 PRO A C 1
ATOM 532 O O . PRO A 1 71 ? -3.579 11.867 1.392 1.00 97.56 71 PRO A O 1
ATOM 535 N N . LYS A 1 72 ? -3.375 9.880 0.361 1.00 96.44 72 LYS A N 1
ATOM 536 C CA . LYS A 1 72 ? -3.918 10.271 -0.953 1.00 96.44 72 LYS A CA 1
ATOM 537 C C . LYS A 1 72 ? -2.988 11.184 -1.755 1.00 96.44 72 LYS A C 1
ATOM 539 O O . LYS A 1 72 ? -3.405 11.705 -2.793 1.00 96.44 72 LYS A O 1
ATOM 544 N N . THR A 1 73 ? -1.733 11.351 -1.329 1.00 91.44 73 THR A N 1
ATOM 545 C CA . THR A 1 73 ? -0.760 12.240 -1.982 1.00 91.44 73 THR A CA 1
ATOM 546 C C . THR A 1 73 ? 0.446 11.508 -2.572 1.00 91.44 73 THR A C 1
ATOM 548 O O . THR A 1 73 ? 1.491 12.132 -2.761 1.00 91.44 73 THR A O 1
ATOM 551 N N . CYS A 1 74 ? 0.347 10.205 -2.869 1.00 85.06 74 CYS A N 1
ATOM 552 C CA . CYS A 1 74 ? 1.475 9.458 -3.430 1.00 85.06 74 CYS A CA 1
ATOM 553 C C . CYS A 1 74 ? 1.999 10.114 -4.734 1.00 85.06 74 CYS A C 1
ATOM 555 O O . CYS A 1 74 ? 1.265 10.165 -5.731 1.00 85.06 74 CYS A O 1
ATOM 557 N N . PRO A 1 75 ? 3.255 10.608 -4.770 1.00 78.75 75 PRO A N 1
ATOM 558 C CA . PRO A 1 75 ? 3.781 11.340 -5.919 1.00 78.75 75 PRO A CA 1
ATOM 559 C C . PRO A 1 75 ? 3.818 10.494 -7.195 1.00 78.75 75 PRO A C 1
ATOM 561 O O . PRO A 1 75 ? 4.148 9.312 -7.163 1.00 78.75 75 PRO A O 1
ATOM 564 N N . GLY A 1 76 ? 3.512 11.110 -8.339 1.00 76.75 76 GLY A N 1
ATOM 565 C CA . GLY A 1 76 ? 3.560 10.440 -9.645 1.00 76.75 76 GLY A CA 1
ATOM 566 C C . GLY A 1 76 ? 2.353 9.553 -9.970 1.00 76.75 76 GLY A C 1
ATOM 567 O O . GLY A 1 76 ? 2.293 9.006 -11.071 1.00 76.75 76 GLY A O 1
ATOM 568 N N . PHE A 1 77 ? 1.366 9.452 -9.074 1.00 81.81 77 PHE A N 1
ATOM 569 C CA . PHE A 1 77 ? 0.131 8.707 -9.310 1.00 81.81 77 PHE A CA 1
ATOM 570 C C . PHE A 1 77 ? -1.106 9.600 -9.198 1.00 81.81 77 PHE A C 1
ATOM 572 O O . PHE A 1 77 ? -1.108 10.614 -8.504 1.00 81.81 77 PHE A O 1
ATOM 579 N N . LEU A 1 78 ? -2.184 9.218 -9.889 1.00 85.81 78 LEU A N 1
ATOM 580 C CA . LEU A 1 78 ? -3.464 9.921 -9.802 1.00 85.81 78 LEU A CA 1
ATOM 581 C C . LEU A 1 78 ? -4.379 9.198 -8.823 1.00 85.81 78 LEU A C 1
ATOM 583 O O . LEU A 1 78 ? -4.774 8.061 -9.079 1.00 85.81 78 LEU A O 1
ATOM 587 N N . TYR A 1 79 ? -4.725 9.852 -7.717 1.00 91.75 79 TYR A N 1
ATOM 588 C CA . TYR A 1 79 ? -5.644 9.286 -6.734 1.00 91.75 79 TYR A CA 1
ATOM 589 C C . TYR A 1 79 ? -6.997 8.958 -7.374 1.00 91.75 79 TYR A C 1
ATOM 591 O O . TYR A 1 79 ? -7.582 9.772 -8.092 1.00 91.75 79 TYR A O 1
ATOM 599 N N . ARG A 1 80 ? -7.487 7.746 -7.104 1.00 92.06 80 ARG A N 1
ATOM 600 C CA . ARG A 1 80 ? -8.736 7.221 -7.655 1.00 92.06 80 ARG A CA 1
ATOM 601 C C . ARG A 1 80 ? -9.815 7.121 -6.586 1.00 92.06 80 ARG A C 1
ATOM 603 O O . ARG A 1 80 ? -10.905 7.659 -6.769 1.00 92.06 80 ARG A O 1
ATOM 610 N N . CYS A 1 81 ? -9.551 6.378 -5.514 1.00 95.50 81 CYS A N 1
ATOM 611 C CA . CYS A 1 81 ? -10.514 6.153 -4.435 1.00 95.50 81 CYS A CA 1
ATOM 612 C C . CYS A 1 81 ? -9.860 5.555 -3.181 1.00 95.50 81 CYS A C 1
ATOM 614 O O . CYS A 1 81 ? -8.790 4.955 -3.267 1.00 95.50 81 CYS A O 1
ATOM 616 N N . SER A 1 82 ? -10.582 5.607 -2.061 1.00 98.12 82 SER A N 1
ATOM 617 C CA . SER A 1 82 ? -10.268 4.894 -0.820 1.00 98.12 82 SER A CA 1
ATOM 618 C C . SER A 1 82 ? -11.266 3.761 -0.576 1.00 98.12 82 SER A C 1
ATOM 620 O O . SER A 1 82 ? -12.452 3.890 -0.888 1.00 98.12 82 SER A O 1
ATOM 622 N N . ILE A 1 83 ? -10.802 2.656 0.003 1.00 98.12 83 ILE A N 1
ATOM 623 C CA . ILE A 1 83 ? -11.622 1.483 0.328 1.00 98.12 83 ILE A CA 1
ATOM 624 C C . ILE A 1 83 ? -11.361 1.098 1.781 1.00 98.12 83 ILE A C 1
ATOM 626 O O . ILE A 1 83 ? -10.239 0.747 2.130 1.00 98.12 83 ILE A O 1
ATOM 630 N N . LEU A 1 84 ? -12.392 1.124 2.627 1.00 98.19 84 LEU A N 1
ATOM 631 C CA . LEU A 1 84 ? -12.281 0.619 3.995 1.00 98.19 84 LEU A CA 1
ATOM 632 C C . LEU A 1 84 ? -12.129 -0.908 3.967 1.00 98.19 84 LEU A C 1
ATOM 634 O O . LEU A 1 84 ? -13.022 -1.616 3.497 1.00 98.19 84 LEU A O 1
ATOM 638 N N . LEU A 1 85 ? -11.010 -1.411 4.484 1.00 98.00 85 LEU A N 1
ATOM 639 C CA . LEU A 1 85 ? -10.712 -2.845 4.545 1.00 98.00 85 LEU A CA 1
ATOM 640 C C . LEU A 1 85 ? -11.163 -3.464 5.873 1.00 98.00 85 LEU A C 1
ATOM 642 O O . LEU A 1 85 ? -11.620 -4.610 5.917 1.00 98.00 85 LEU A O 1
ATOM 646 N N . GLY A 1 86 ? -11.075 -2.690 6.953 1.00 97.19 86 GLY A N 1
ATOM 647 C CA . GLY A 1 86 ? -11.423 -3.120 8.299 1.00 97.19 86 GLY A CA 1
ATOM 648 C C . GLY A 1 86 ? -10.947 -2.124 9.345 1.00 97.19 86 GLY A C 1
ATOM 649 O O . GLY A 1 86 ? -10.794 -0.940 9.059 1.00 97.19 86 GLY A O 1
ATOM 650 N N . HIS A 1 87 ? -10.717 -2.623 10.555 1.00 97.62 87 HIS A N 1
ATOM 651 C CA . HIS A 1 87 ? -10.157 -1.845 11.651 1.00 97.62 87 HIS A CA 1
ATOM 652 C C . HIS A 1 87 ? -9.082 -2.657 12.368 1.00 97.62 87 HIS A C 1
ATOM 654 O O . HIS A 1 87 ? -9.124 -3.888 12.348 1.00 97.62 87 HIS A O 1
ATOM 660 N N . THR A 1 88 ? -8.160 -1.965 13.026 1.00 96.25 88 THR A N 1
ATOM 661 C CA . THR A 1 88 ? -7.147 -2.546 13.907 1.00 96.25 88 THR A CA 1
ATOM 662 C C . THR A 1 88 ? -7.257 -1.936 15.302 1.00 96.25 88 THR A C 1
ATOM 664 O O . THR A 1 88 ? -7.563 -0.756 15.445 1.00 96.25 88 THR A O 1
ATOM 667 N N . SER A 1 89 ? -7.009 -2.734 16.341 1.00 95.69 89 SER A N 1
ATOM 668 C CA . SER A 1 89 ? -6.862 -2.252 17.723 1.00 95.69 89 SER A CA 1
ATOM 669 C C . SER A 1 89 ? -5.413 -1.894 18.072 1.00 95.69 89 SER A C 1
ATOM 671 O O . SER A 1 89 ? -5.118 -1.592 19.226 1.00 95.69 89 SER A O 1
ATOM 673 N N . MET A 1 90 ? -4.499 -2.002 17.103 1.00 95.75 90 MET A N 1
ATOM 674 C CA . MET A 1 90 ? -3.069 -1.786 17.292 1.00 95.75 90 MET A CA 1
ATOM 675 C C . MET A 1 90 ? -2.776 -0.288 17.490 1.00 95.75 90 MET A C 1
ATOM 677 O O . MET A 1 90 ? -3.104 0.513 16.608 1.00 95.75 90 MET A O 1
ATOM 681 N N . PRO A 1 91 ? -2.156 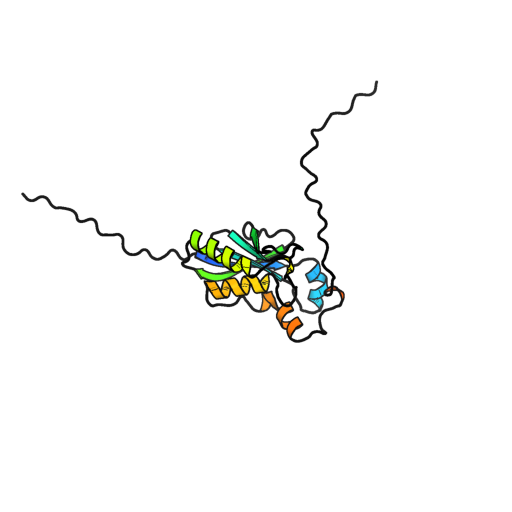0.120 18.612 1.00 95.44 91 PRO A N 1
ATOM 682 C CA . PRO A 1 91 ? -1.788 1.511 18.847 1.00 95.44 91 PRO A CA 1
ATOM 683 C C . PRO A 1 91 ? -0.678 1.967 17.881 1.00 95.44 91 PRO A C 1
ATOM 685 O O . PRO A 1 91 ? 0.077 1.129 17.383 1.00 95.44 91 PRO A O 1
ATOM 688 N N . PRO A 1 92 ? -0.509 3.284 17.654 1.00 95.69 92 PRO A N 1
ATOM 689 C CA . PRO A 1 92 ? 0.448 3.812 16.675 1.00 95.69 92 PRO A CA 1
ATOM 690 C C . PRO A 1 92 ? 1.886 3.294 16.825 1.00 95.69 92 PRO A C 1
ATOM 692 O O . PRO A 1 92 ? 2.527 2.968 15.833 1.00 95.69 92 PRO A O 1
ATOM 695 N N . SER A 1 93 ? 2.392 3.154 18.054 1.00 95.56 93 SER A N 1
ATOM 696 C CA . SER A 1 93 ? 3.757 2.661 18.295 1.00 95.56 93 SER A CA 1
ATOM 697 C C . SER A 1 93 ? 3.941 1.190 17.916 1.00 95.56 93 SER A C 1
ATOM 699 O O . SER A 1 93 ? 4.988 0.808 17.403 1.00 95.56 93 SER A O 1
ATOM 701 N N . GLU A 1 94 ? 2.929 0.358 18.174 1.00 97.12 94 GLU A N 1
ATOM 702 C CA . GLU A 1 94 ? 2.954 -1.056 17.788 1.00 97.12 94 GLU A CA 1
ATOM 703 C C . GLU A 1 94 ? 2.770 -1.191 16.274 1.00 97.12 94 GLU A C 1
ATOM 705 O O . GLU A 1 94 ? 3.443 -2.001 15.643 1.00 97.12 94 GLU A O 1
ATOM 710 N N . PHE A 1 95 ? 1.940 -0.329 15.680 1.00 97.25 95 PHE A N 1
ATOM 711 C CA . PHE A 1 95 ? 1.754 -0.259 14.237 1.00 97.25 95 PHE A CA 1
ATOM 712 C C . PHE A 1 95 ? 3.038 0.129 13.501 1.00 97.25 95 PHE A C 1
ATOM 714 O O . PHE A 1 95 ? 3.381 -0.495 12.499 1.00 97.25 95 PHE A O 1
ATOM 721 N N . HIS A 1 96 ? 3.792 1.091 14.031 1.00 96.38 96 HIS A N 1
ATOM 722 C CA . HIS A 1 96 ? 5.090 1.467 13.482 1.00 96.38 96 HIS A CA 1
ATOM 723 C C . HIS A 1 96 ? 6.073 0.288 13.494 1.00 96.38 96 HIS A C 1
ATOM 725 O O . HIS A 1 96 ? 6.626 -0.060 12.455 1.00 96.38 96 HIS A O 1
ATOM 731 N N . ALA A 1 97 ? 6.218 -0.399 14.634 1.00 97.69 97 ALA A N 1
ATOM 732 C CA . ALA A 1 97 ? 7.074 -1.585 14.737 1.00 97.69 97 ALA A CA 1
ATOM 733 C C . ALA A 1 97 ? 6.612 -2.726 13.809 1.00 97.69 97 ALA A C 1
ATOM 735 O O . ALA A 1 97 ? 7.423 -3.455 13.235 1.00 97.69 97 ALA A O 1
ATOM 736 N N . PHE A 1 98 ? 5.300 -2.876 13.630 1.00 97.94 98 PHE A N 1
ATOM 737 C CA . PHE A 1 98 ? 4.721 -3.813 12.677 1.00 97.94 98 PHE A CA 1
ATOM 738 C C . PHE A 1 98 ? 5.114 -3.471 11.230 1.00 97.94 98 PHE A C 1
ATOM 740 O O . PHE A 1 98 ? 5.581 -4.358 10.513 1.00 97.94 98 PHE A O 1
ATOM 747 N N . ILE A 1 99 ? 5.006 -2.207 10.810 1.00 97.94 99 ILE A N 1
ATOM 748 C CA . ILE A 1 99 ? 5.442 -1.770 9.475 1.00 97.94 99 ILE A CA 1
ATOM 749 C C . ILE A 1 99 ? 6.951 -1.956 9.296 1.00 97.94 99 ILE A C 1
ATOM 751 O O . ILE A 1 99 ? 7.363 -2.499 8.274 1.00 97.94 99 ILE A O 1
ATOM 755 N N . GLU A 1 100 ? 7.770 -1.597 10.289 1.00 96.75 100 GLU A N 1
ATOM 756 C CA . GLU A 1 100 ? 9.221 -1.835 10.261 1.00 96.75 100 GLU A CA 1
ATOM 757 C C . GLU A 1 100 ? 9.551 -3.322 10.082 1.00 96.75 100 GLU A C 1
ATOM 759 O O . GLU A 1 100 ? 10.449 -3.671 9.317 1.00 96.75 100 GLU A O 1
ATOM 764 N N . SER A 1 101 ? 8.799 -4.217 10.732 1.00 97.25 101 SER A N 1
ATOM 765 C CA . SER A 1 101 ? 8.994 -5.660 10.570 1.00 97.25 101 SER A CA 1
ATOM 766 C C . SER A 1 101 ? 8.693 -6.121 9.140 1.00 97.25 101 SER A C 1
ATOM 768 O O . SER A 1 101 ? 9.492 -6.846 8.550 1.00 97.25 101 SER A O 1
ATOM 770 N N . ILE A 1 102 ? 7.602 -5.635 8.539 1.00 96.12 102 ILE A N 1
ATOM 771 C CA . ILE A 1 102 ? 7.240 -5.956 7.152 1.00 96.12 102 ILE A CA 1
ATOM 772 C C . ILE A 1 102 ? 8.247 -5.346 6.178 1.00 96.12 102 ILE A C 1
ATOM 774 O O . ILE A 1 102 ? 8.598 -5.982 5.190 1.00 96.12 102 ILE A O 1
ATOM 778 N N . ALA A 1 103 ? 8.771 -4.153 6.456 1.00 95.69 103 ALA A N 1
ATOM 779 C CA . ALA A 1 103 ? 9.769 -3.490 5.622 1.00 95.69 103 ALA A CA 1
ATOM 780 C C . ALA A 1 103 ? 11.031 -4.346 5.393 1.00 95.69 103 ALA A C 1
ATOM 782 O O . ALA A 1 103 ? 11.636 -4.272 4.322 1.00 95.69 103 ALA A O 1
ATOM 783 N N . THR A 1 104 ? 11.377 -5.232 6.336 1.00 96.00 104 THR A N 1
ATOM 784 C CA . THR A 1 104 ? 12.477 -6.202 6.169 1.00 96.00 104 THR A CA 1
ATOM 785 C C . THR A 1 104 ? 12.211 -7.261 5.092 1.00 96.00 104 THR A C 1
ATOM 787 O O . THR A 1 104 ? 13.144 -7.829 4.532 1.00 96.00 104 THR A O 1
ATOM 790 N N . GLU A 1 105 ? 10.944 -7.515 4.757 1.00 95.06 105 GLU A N 1
ATOM 791 C CA . GLU A 1 105 ? 10.534 -8.459 3.715 1.00 95.06 105 GLU A CA 1
ATOM 792 C C . GLU A 1 105 ? 10.430 -7.779 2.331 1.00 95.06 105 GLU A C 1
ATOM 794 O O . GLU A 1 105 ? 10.406 -8.464 1.304 1.00 95.06 105 GLU A O 1
ATOM 799 N N . TYR A 1 106 ? 10.396 -6.441 2.270 1.00 95.56 106 TYR A N 1
ATOM 800 C CA . TYR A 1 106 ? 10.105 -5.643 1.069 1.00 95.56 106 TYR A CA 1
ATOM 801 C C . TYR A 1 106 ? 11.248 -4.684 0.712 1.00 95.56 106 TYR A C 1
ATOM 803 O O . TYR A 1 106 ? 11.118 -3.463 0.787 1.00 95.56 106 TYR A O 1
ATOM 811 N N . HIS A 1 107 ? 12.379 -5.237 0.272 1.00 95.50 107 HIS A N 1
ATOM 812 C CA . HIS A 1 107 ? 13.474 -4.431 -0.269 1.00 95.50 107 HIS A CA 1
ATOM 813 C C . HIS A 1 107 ? 13.147 -3.871 -1.658 1.00 95.50 107 HIS A C 1
ATOM 815 O O . HIS A 1 107 ? 12.543 -4.568 -2.482 1.00 95.50 107 HIS A O 1
ATOM 821 N N . GLY A 1 108 ? 13.569 -2.635 -1.929 1.00 88.31 108 GLY A N 1
ATOM 822 C CA . GLY A 1 108 ? 13.286 -1.944 -3.188 1.00 88.31 108 GLY A CA 1
ATOM 823 C C . GLY A 1 108 ? 13.906 -2.623 -4.410 1.00 88.31 108 GLY A C 1
ATOM 824 O O . GLY A 1 108 ? 13.273 -2.651 -5.464 1.00 88.31 108 GLY A O 1
ATOM 825 N N . ASP A 1 109 ? 15.069 -3.263 -4.253 1.00 90.00 109 ASP A N 1
ATOM 826 C CA . ASP A 1 109 ? 15.769 -4.017 -5.308 1.00 90.00 109 ASP A CA 1
ATOM 827 C C . ASP A 1 109 ? 15.096 -5.360 -5.649 1.00 90.00 109 ASP A C 1
ATOM 829 O O . ASP A 1 109 ? 15.455 -6.026 -6.619 1.00 90.00 109 ASP A O 1
ATOM 833 N N . THR A 1 110 ? 14.082 -5.757 -4.872 1.00 89.44 110 THR A N 1
ATOM 834 C CA . THR A 1 110 ? 13.271 -6.960 -5.118 1.00 89.44 110 THR A CA 1
ATOM 835 C C . THR A 1 110 ? 11.917 -6.658 -5.757 1.00 89.44 110 THR A C 1
ATOM 837 O O . THR A 1 110 ? 11.105 -7.574 -5.931 1.00 89.44 110 THR A O 1
ATOM 840 N N . TYR A 1 111 ? 11.641 -5.391 -6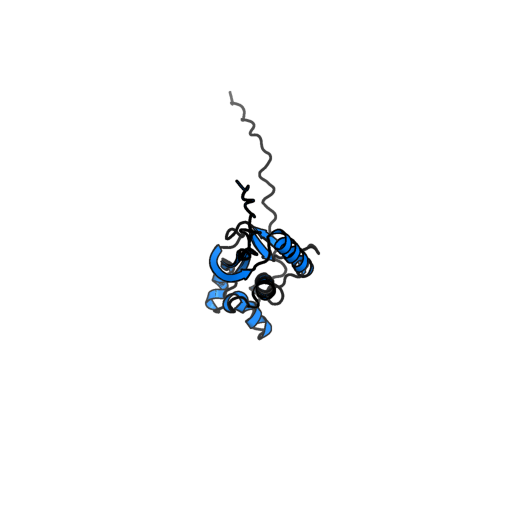.085 1.00 85.19 111 TYR A N 1
ATOM 841 C CA . TYR A 1 111 ? 10.382 -5.000 -6.705 1.00 85.19 111 TYR A CA 1
ATOM 842 C C . TYR A 1 111 ? 10.224 -5.666 -8.077 1.00 85.19 111 TYR A C 1
ATOM 844 O O . TYR A 1 111 ? 11.116 -5.663 -8.920 1.00 85.19 111 TYR A O 1
ATOM 852 N N . HIS A 1 112 ? 9.052 -6.242 -8.317 1.00 82.38 112 HIS A N 1
ATOM 853 C CA . HIS A 1 112 ? 8.705 -6.862 -9.582 1.00 82.38 112 HIS A CA 1
ATOM 854 C C . HIS A 1 112 ? 7.224 -6.657 -9.895 1.00 82.38 112 HIS A C 1
ATOM 856 O O . HIS A 1 112 ? 6.347 -7.076 -9.133 1.00 82.38 112 HIS A O 1
ATOM 862 N N . LEU A 1 113 ? 6.935 -6.080 -11.067 1.00 78.88 113 LEU A N 1
ATOM 863 C CA . LEU A 1 113 ? 5.590 -5.665 -11.490 1.00 78.88 113 LEU A CA 1
ATOM 864 C C . LEU A 1 113 ? 4.520 -6.761 -11.377 1.00 78.88 113 LEU A C 1
ATOM 866 O O . LEU A 1 113 ? 3.353 -6.446 -11.147 1.00 78.88 113 LEU A O 1
ATOM 870 N N . ILE A 1 114 ? 4.898 -8.033 -11.530 1.00 78.81 114 ILE A N 1
ATOM 871 C CA . ILE A 1 114 ? 3.958 -9.164 -11.534 1.00 78.81 114 ILE A CA 1
ATOM 872 C C . ILE A 1 114 ? 3.951 -9.906 -10.200 1.00 78.81 114 ILE A C 1
ATOM 874 O O . ILE A 1 114 ? 2.888 -10.299 -9.743 1.00 78.81 114 ILE A O 1
ATOM 878 N N . SER A 1 115 ? 5.114 -10.139 -9.595 1.00 82.31 115 SER A N 1
ATOM 879 C CA . SER A 1 115 ? 5.259 -11.119 -8.505 1.00 82.31 115 SER A CA 1
ATOM 880 C C . SER A 1 115 ? 5.553 -10.501 -7.143 1.00 82.31 115 SER A C 1
ATOM 882 O O . SER A 1 115 ? 5.435 -11.199 -6.141 1.00 82.31 115 SER A O 1
ATOM 884 N N . LYS A 1 116 ? 5.955 -9.225 -7.091 1.00 87.75 116 LYS A N 1
ATOM 885 C CA . LYS A 1 116 ? 6.255 -8.515 -5.844 1.00 87.75 116 LYS A CA 1
ATOM 886 C C . LYS A 1 116 ? 6.174 -7.004 -6.064 1.00 87.75 116 LYS A C 1
ATOM 888 O O . LYS A 1 116 ? 7.176 -6.336 -6.270 1.00 87.75 116 LYS A O 1
ATOM 893 N N . ASN A 1 117 ? 4.958 -6.475 -6.076 1.00 89.44 117 ASN A N 1
ATOM 894 C CA . ASN A 1 117 ? 4.676 -5.060 -6.346 1.00 89.44 117 ASN A CA 1
ATOM 895 C C . ASN A 1 117 ? 3.970 -4.398 -5.148 1.00 89.44 117 ASN A C 1
ATOM 897 O O . ASN A 1 117 ? 3.646 -5.068 -4.166 1.00 89.44 117 ASN A O 1
ATOM 901 N N . CYS A 1 118 ? 3.676 -3.100 -5.252 1.00 92.88 118 CYS A N 1
ATOM 902 C CA . CYS A 1 118 ? 2.933 -2.339 -4.237 1.00 92.88 118 CYS A CA 1
ATOM 903 C C . CYS A 1 118 ? 1.623 -3.003 -3.775 1.00 92.88 118 CYS A C 1
ATOM 905 O O . CYS A 1 118 ? 1.305 -2.989 -2.591 1.00 92.88 118 CYS A O 1
ATOM 907 N N . ASN A 1 119 ? 0.892 -3.656 -4.677 1.00 95.06 119 ASN A N 1
ATOM 908 C CA . ASN A 1 119 ? -0.370 -4.313 -4.348 1.00 95.06 119 ASN A CA 1
ATOM 909 C C . ASN A 1 119 ? -0.182 -5.638 -3.594 1.00 95.06 119 ASN A C 1
ATOM 911 O O . ASN A 1 119 ? -1.102 -6.085 -2.921 1.00 95.06 119 ASN A O 1
ATOM 915 N N . HIS A 1 120 ? 0.979 -6.291 -3.710 1.00 95.19 120 HIS A N 1
ATOM 916 C CA . HIS A 1 120 ? 1.304 -7.444 -2.862 1.00 95.19 120 HIS A CA 1
ATOM 917 C C . HIS A 1 120 ? 1.595 -6.986 -1.437 1.00 95.19 120 HIS A C 1
ATOM 919 O O . HIS A 1 120 ? 1.109 -7.602 -0.495 1.00 95.19 120 HIS A O 1
ATOM 925 N N . PHE A 1 121 ? 2.320 -5.872 -1.302 1.00 97.56 121 PHE A N 1
ATOM 926 C CA . PHE A 1 121 ? 2.584 -5.249 -0.011 1.00 97.56 121 PHE A CA 1
ATOM 927 C C . PHE A 1 121 ? 1.281 -4.872 0.707 1.00 97.56 121 PHE A C 1
ATOM 929 O O . PHE A 1 121 ? 1.054 -5.314 1.831 1.00 97.56 121 PHE A O 1
ATOM 936 N N . THR A 1 122 ? 0.377 -4.135 0.054 1.00 97.94 122 THR A N 1
ATOM 937 C CA . THR A 1 122 ? -0.894 -3.733 0.682 1.00 97.94 122 THR A CA 1
ATOM 938 C C . THR A 1 122 ? -1.819 -4.919 0.965 1.00 97.94 122 THR A C 1
ATOM 940 O O . THR A 1 122 ? -2.525 -4.912 1.973 1.00 97.94 122 THR A O 1
ATOM 943 N N . ASP A 1 123 ? -1.794 -5.968 0.135 1.00 97.81 123 ASP A N 1
ATOM 944 C CA . ASP A 1 123 ? -2.521 -7.216 0.393 1.00 97.81 123 ASP A CA 1
ATOM 945 C C . ASP A 1 123 ? -1.987 -7.966 1.621 1.00 97.81 123 ASP A C 1
ATOM 947 O O . ASP A 1 123 ? -2.777 -8.426 2.446 1.00 97.81 123 ASP A O 1
ATOM 951 N N . ASP A 1 124 ? -0.666 -8.059 1.772 1.00 97.88 124 ASP A N 1
ATOM 952 C CA . ASP A 1 124 ? -0.021 -8.690 2.926 1.00 97.88 124 ASP A CA 1
ATOM 953 C C . ASP A 1 124 ? -0.322 -7.920 4.220 1.00 97.88 124 ASP A C 1
ATOM 955 O O . ASP A 1 124 ? -0.832 -8.492 5.187 1.00 97.88 124 ASP A O 1
ATOM 959 N N . VAL A 1 125 ? -0.142 -6.595 4.205 1.00 98.19 125 VAL A N 1
ATOM 960 C CA . VAL A 1 125 ? -0.484 -5.731 5.343 1.00 98.19 125 VAL A CA 1
ATOM 961 C C . VAL A 1 125 ? -1.968 -5.862 5.708 1.00 98.19 125 VAL A C 1
ATOM 963 O O . VAL A 1 125 ? -2.302 -6.080 6.875 1.00 98.19 125 VAL A O 1
ATOM 966 N N . SER A 1 126 ? -2.870 -5.802 4.721 1.00 98.38 126 SER A N 1
ATOM 967 C CA . SER A 1 126 ? -4.314 -5.953 4.936 1.00 98.38 126 SER A CA 1
ATOM 968 C C . SER A 1 126 ? -4.651 -7.291 5.592 1.00 98.38 126 SER A C 1
ATOM 970 O O . SER A 1 126 ? -5.420 -7.331 6.558 1.00 98.38 126 SER A O 1
ATOM 972 N N . LYS A 1 127 ? -4.059 -8.390 5.110 1.00 98.00 127 LYS A N 1
ATOM 973 C CA . LYS A 1 127 ? -4.281 -9.729 5.668 1.00 98.00 127 LYS A CA 1
ATOM 974 C C . LYS A 1 127 ? -3.789 -9.828 7.104 1.00 98.00 127 LYS A C 1
ATOM 976 O O . LYS A 1 127 ? -4.516 -10.367 7.935 1.00 98.00 127 LYS A O 1
ATOM 981 N N . ARG A 1 128 ? -2.600 -9.300 7.406 1.00 97.50 128 ARG A N 1
ATOM 982 C CA . ARG A 1 128 ? -2.024 -9.351 8.758 1.00 97.50 128 ARG A CA 1
ATOM 983 C C . ARG A 1 128 ? -2.820 -8.506 9.761 1.00 97.50 128 ARG A C 1
ATOM 985 O O . ARG A 1 128 ? -2.996 -8.943 10.892 1.00 97.50 128 ARG A O 1
ATOM 992 N N . LEU A 1 129 ? -3.352 -7.351 9.350 1.00 96.81 129 LEU A N 1
ATOM 993 C CA . LEU A 1 129 ? -4.117 -6.458 10.234 1.00 96.81 129 LEU A CA 1
ATOM 994 C C . LEU A 1 129 ? -5.592 -6.846 10.386 1.00 96.81 129 LEU A C 1
ATOM 996 O O . LEU A 1 129 ? -6.155 -6.728 11.469 1.00 96.81 129 LEU A O 1
ATOM 1000 N N . THR A 1 130 ? -6.242 -7.257 9.294 1.00 96.62 130 THR A N 1
ATOM 1001 C CA . THR A 1 130 ? -7.711 -7.396 9.234 1.00 96.62 130 THR A CA 1
ATOM 1002 C C . THR A 1 130 ? -8.185 -8.820 8.945 1.00 96.62 130 THR A C 1
ATOM 1004 O O . THR A 1 130 ? -9.388 -9.091 8.970 1.00 96.62 130 THR A O 1
ATOM 1007 N N . GLY A 1 131 ? -7.270 -9.736 8.615 1.00 96.69 131 GLY A N 1
ATOM 1008 C CA . GLY A 1 131 ? -7.597 -11.086 8.150 1.00 96.69 131 GLY A CA 1
ATOM 1009 C C . GLY A 1 131 ? -8.223 -11.130 6.752 1.00 96.69 131 GLY A C 1
ATOM 1010 O O . GLY A 1 131 ? -8.694 -12.187 6.329 1.00 96.69 131 GLY A O 1
ATOM 1011 N N . ARG A 1 132 ? -8.272 -10.003 6.028 1.00 94.56 132 ARG A N 1
ATOM 1012 C CA . ARG A 1 132 ? -8.932 -9.890 4.721 1.00 94.56 132 ARG A CA 1
ATOM 1013 C C . ARG A 1 132 ? -7.957 -9.421 3.640 1.00 94.56 132 ARG A C 1
ATOM 1015 O O . ARG A 1 132 ? -7.142 -8.541 3.908 1.00 94.56 132 ARG A O 1
ATOM 1022 N N . PRO A 1 133 ? -8.038 -9.980 2.420 1.00 97.00 133 PRO A N 1
ATOM 1023 C CA . PRO A 1 133 ? -7.258 -9.497 1.286 1.00 97.00 133 PRO A CA 1
ATOM 1024 C C . PRO A 1 133 ? -7.818 -8.178 0.745 1.00 97.00 133 PRO A C 1
ATOM 1026 O O . PRO A 1 133 ? -8.991 -7.851 0.963 1.00 97.00 133 PRO A O 1
ATOM 1029 N N . ILE A 1 134 ? -7.015 -7.476 -0.051 1.00 96.94 134 ILE A N 1
ATOM 1030 C CA . ILE A 1 134 ? -7.499 -6.321 -0.818 1.00 96.94 134 ILE A CA 1
ATOM 1031 C C . ILE A 1 134 ? -8.437 -6.767 -1.956 1.00 96.94 134 ILE A C 1
ATOM 1033 O O . ILE A 1 134 ? -8.421 -7.933 -2.379 1.00 96.94 134 ILE A O 1
ATOM 1037 N N . PRO A 1 135 ? -9.268 -5.865 -2.514 1.00 95.25 135 PRO A N 1
ATOM 1038 C CA . PRO A 1 135 ? -10.118 -6.204 -3.646 1.00 95.25 135 PRO A CA 1
ATOM 1039 C C . PRO A 1 135 ? -9.302 -6.726 -4.833 1.00 95.25 135 PRO A C 1
ATOM 1041 O O . PRO A 1 135 ? -8.416 -6.045 -5.346 1.00 95.25 135 PRO A O 1
ATOM 1044 N N . ARG A 1 136 ? -9.654 -7.919 -5.334 1.00 90.19 136 ARG A N 1
ATOM 1045 C CA . ARG A 1 136 ? -8.905 -8.605 -6.409 1.00 90.19 136 ARG A CA 1
ATOM 1046 C C . ARG A 1 136 ? -8.695 -7.753 -7.659 1.00 90.19 136 ARG A C 1
ATOM 1048 O O . ARG A 1 136 ? -7.765 -8.005 -8.418 1.00 90.19 136 ARG A O 1
ATOM 1055 N N . TRP A 1 137 ? -9.576 -6.780 -7.905 1.00 88.06 137 TRP A N 1
ATOM 1056 C CA . TRP A 1 137 ? -9.474 -5.924 -9.078 1.00 88.06 137 TRP A CA 1
ATOM 1057 C C . TRP A 1 137 ? -8.236 -5.012 -9.058 1.00 88.06 137 TRP A C 1
ATOM 1059 O O . TRP A 1 137 ? -7.754 -4.655 -10.131 1.00 88.06 137 TRP A O 1
ATOM 1069 N N . VAL A 1 138 ? -7.707 -4.697 -7.869 1.00 89.75 138 VAL A N 1
ATOM 1070 C CA . VAL A 1 138 ? -6.545 -3.816 -7.670 1.00 89.75 138 VAL A CA 1
ATOM 1071 C C . VAL A 1 138 ? -5.260 -4.470 -8.191 1.00 89.75 138 VAL A C 1
ATOM 1073 O O . VAL A 1 138 ? -4.446 -3.800 -8.814 1.00 89.75 138 VAL A O 1
ATOM 1076 N N . ASN A 1 139 ? -5.109 -5.793 -8.047 1.00 85.06 139 ASN A N 1
ATOM 1077 C CA . ASN A 1 139 ? -3.914 -6.530 -8.485 1.00 85.06 139 ASN A CA 1
ATOM 1078 C C . ASN A 1 139 ? -4.185 -7.531 -9.630 1.00 85.06 139 ASN A C 1
ATOM 1080 O O . ASN A 1 139 ? -3.601 -8.615 -9.683 1.00 85.06 139 ASN A O 1
ATOM 1084 N N . ARG A 1 140 ? -5.090 -7.204 -10.568 1.00 82.19 140 ARG A N 1
ATOM 1085 C CA . ARG A 1 140 ? -5.437 -8.115 -11.687 1.00 82.19 140 ARG A CA 1
ATOM 1086 C C . ARG A 1 140 ? -4.259 -8.420 -12.603 1.00 82.19 140 ARG A C 1
ATOM 1088 O O . ARG A 1 140 ? -4.187 -9.535 -13.108 1.00 82.19 140 ARG A O 1
ATOM 1095 N N . LEU A 1 141 ? -3.360 -7.454 -12.816 1.00 71.94 141 LEU A N 1
ATOM 1096 C CA . LEU A 1 141 ? -2.173 -7.634 -13.659 1.00 71.94 141 LEU A CA 1
ATOM 1097 C C . LEU A 1 141 ? -1.304 -8.789 -13.145 1.00 71.94 141 LEU A C 1
ATOM 1099 O O . LEU A 1 141 ? -0.951 -9.666 -13.926 1.00 71.94 141 LEU A O 1
ATOM 1103 N N . ALA A 1 142 ? -1.015 -8.819 -11.842 1.00 69.25 142 ALA A N 1
ATOM 1104 C CA . ALA A 1 142 ? -0.243 -9.891 -11.218 1.00 69.25 142 ALA A CA 1
ATOM 1105 C C . ALA A 1 142 ? -0.913 -11.257 -11.411 1.00 69.25 142 ALA A C 1
ATOM 1107 O O . ALA A 1 142 ? -0.272 -12.217 -11.838 1.00 69.25 142 ALA A O 1
ATOM 1108 N N . GLY A 1 143 ? -2.230 -11.322 -11.184 1.00 62.44 143 GLY A N 1
ATOM 1109 C CA . GLY A 1 143 ? -3.008 -12.543 -11.390 1.00 62.44 143 GLY A CA 1
ATOM 1110 C C . GLY A 1 143 ? -2.987 -13.040 -12.840 1.00 62.44 143 GLY A C 1
ATOM 1111 O O . GLY A 1 143 ? -2.844 -14.235 -13.073 1.00 62.44 143 GLY A O 1
ATOM 1112 N N . LEU A 1 144 ? -3.089 -12.140 -13.823 1.00 66.25 144 LEU A N 1
ATOM 1113 C CA . LEU A 1 144 ? -3.039 -12.505 -15.243 1.00 66.25 144 LEU A CA 1
ATOM 1114 C C . LEU A 1 144 ? -1.622 -12.876 -15.704 1.00 66.25 144 LEU A C 1
ATOM 1116 O O . LEU A 1 144 ? -1.469 -13.847 -16.441 1.00 66.25 144 LEU A O 1
ATOM 1120 N N . GLY A 1 145 ? -0.594 -12.152 -15.252 1.00 59.50 145 GLY A N 1
ATOM 1121 C CA . GLY A 1 145 ? 0.806 -12.430 -15.587 1.00 59.50 145 GLY A CA 1
ATOM 1122 C C . GLY A 1 145 ? 1.298 -13.768 -15.029 1.00 59.50 145 GLY A C 1
ATOM 1123 O O . GLY A 1 145 ? 2.037 -14.474 -15.709 1.00 59.50 145 GLY A O 1
ATOM 1124 N N . ALA A 1 146 ? 0.828 -14.167 -13.842 1.00 59.97 146 ALA A N 1
ATOM 1125 C CA . ALA A 1 146 ? 1.120 -15.481 -13.266 1.00 59.97 146 ALA A CA 1
ATOM 1126 C C . ALA A 1 146 ? 0.460 -16.641 -14.038 1.00 59.97 146 ALA A C 1
ATOM 1128 O O . ALA A 1 146 ? 1.017 -17.734 -14.107 1.00 59.97 146 ALA A O 1
ATOM 1129 N N . VAL A 1 147 ? -0.718 -16.413 -14.632 1.00 56.75 147 VAL A N 1
ATOM 1130 C CA . VAL A 1 147 ? -1.478 -17.432 -15.384 1.00 56.75 147 VAL A CA 1
ATOM 1131 C C . VAL A 1 147 ? -1.068 -17.483 -16.863 1.00 56.75 147 VAL A C 1
ATOM 1133 O O . VAL A 1 147 ? -1.199 -18.519 -17.511 1.00 56.75 147 VAL A O 1
ATOM 1136 N N . CYS A 1 148 ? -0.548 -16.385 -17.413 1.00 45.69 148 CYS A N 1
ATOM 1137 C CA . CYS A 1 148 ? -0.156 -16.267 -18.813 1.00 45.69 148 CYS A CA 1
ATOM 1138 C C . CYS A 1 148 ? 1.128 -15.441 -18.965 1.00 45.69 148 CYS A C 1
ATOM 1140 O O . CYS A 1 148 ? 1.090 -14.224 -19.146 1.00 45.69 148 CYS A O 1
ATOM 1142 N N . ASN A 1 149 ? 2.271 -16.128 -19.033 1.00 46.19 149 ASN A N 1
ATOM 1143 C CA . ASN A 1 149 ? 3.583 -15.528 -19.326 1.00 46.19 149 ASN A CA 1
ATOM 1144 C C . ASN A 1 149 ? 3.693 -14.925 -20.755 1.00 46.19 149 ASN A C 1
ATOM 1146 O O . ASN A 1 149 ? 4.740 -14.408 -21.146 1.00 46.19 149 ASN A O 1
ATOM 1150 N N . CYS A 1 150 ? 2.622 -15.020 -21.554 1.00 44.16 150 CYS A N 1
ATOM 1151 C CA . CYS A 1 150 ? 2.516 -14.598 -22.952 1.00 44.16 150 CYS A CA 1
ATOM 1152 C C . CYS A 1 150 ? 1.638 -13.353 -23.183 1.00 44.16 150 CYS A C 1
ATOM 1154 O O . CYS A 1 150 ? 1.633 -12.832 -24.294 1.00 44.16 150 CYS A O 1
ATOM 1156 N N . LEU A 1 151 ? 0.899 -12.872 -22.174 1.00 45.94 151 LEU A N 1
ATOM 1157 C CA . LEU A 1 151 ? -0.065 -11.767 -22.335 1.00 45.94 151 LEU A CA 1
ATOM 1158 C C . LEU A 1 151 ? 0.485 -10.392 -21.953 1.00 45.94 151 LEU A C 1
ATOM 1160 O O . LEU A 1 151 ? -0.231 -9.395 -22.045 1.00 45.94 151 LEU A O 1
ATOM 1164 N N . LEU A 1 152 ? 1.744 -10.319 -21.526 1.00 50.81 152 LEU A N 1
ATOM 1165 C CA . LEU A 1 152 ? 2.380 -9.041 -21.256 1.00 50.81 152 LEU A CA 1
ATOM 1166 C C . LEU A 1 152 ? 2.979 -8.507 -22.558 1.00 50.81 152 LEU A C 1
ATOM 1168 O O . LEU A 1 152 ? 3.924 -9.119 -23.067 1.00 50.81 152 LEU A O 1
ATOM 1172 N N . PRO A 1 153 ? 2.447 -7.402 -23.118 1.00 49.88 153 PRO A N 1
ATOM 1173 C CA . PRO A 1 153 ? 3.090 -6.746 -24.244 1.00 49.88 153 PRO A CA 1
ATOM 1174 C C . PRO A 1 153 ? 4.544 -6.425 -23.891 1.00 49.88 153 PRO A C 1
ATOM 1176 O O . PRO A 1 153 ? 4.870 -6.101 -22.750 1.00 49.88 1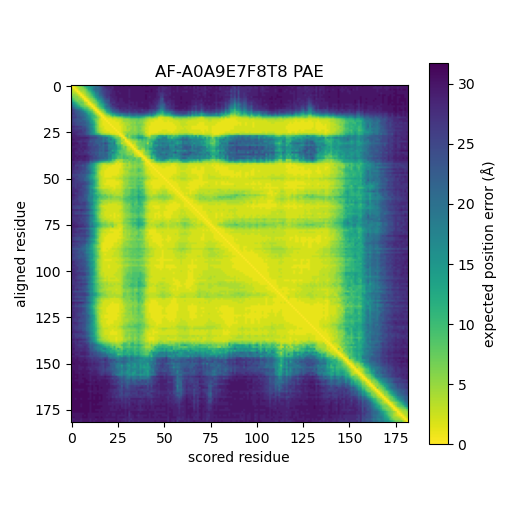53 PRO A O 1
ATOM 1179 N N . GLU A 1 154 ? 5.424 -6.520 -24.881 1.00 44.84 154 GLU A N 1
ATOM 1180 C CA . GLU A 1 154 ? 6.873 -6.333 -24.737 1.00 44.84 154 GLU A CA 1
ATOM 1181 C C . GLU A 1 154 ? 7.235 -4.954 -24.144 1.00 44.84 154 GLU A C 1
ATOM 1183 O O . GLU A 1 154 ? 8.246 -4.808 -23.469 1.00 44.84 154 GLU A O 1
ATOM 1188 N N . SER A 1 155 ? 6.338 -3.968 -24.266 1.00 48.03 155 SER A N 1
ATOM 1189 C CA . SER A 1 155 ? 6.422 -2.647 -23.626 1.00 48.03 155 SER A CA 1
ATOM 1190 C C . SER A 1 155 ? 6.248 -2.639 -22.100 1.00 48.03 155 SER A C 1
ATOM 1192 O O . SER A 1 155 ? 6.540 -1.628 -21.471 1.00 48.03 155 SER A O 1
ATOM 1194 N N . LEU A 1 156 ? 5.772 -3.729 -21.493 1.00 49.38 156 LEU A N 1
ATOM 1195 C CA . LEU A 1 156 ? 5.781 -3.950 -20.041 1.00 49.38 156 LEU A CA 1
ATOM 1196 C C . LEU A 1 156 ? 6.960 -4.830 -19.600 1.00 49.38 156 LEU A C 1
ATOM 1198 O O . LEU A 1 156 ? 7.197 -4.965 -18.403 1.00 49.38 156 LEU A O 1
ATOM 1202 N N . ARG A 1 157 ? 7.730 -5.391 -20.546 1.00 47.53 157 ARG A N 1
ATOM 1203 C CA . ARG A 1 157 ? 9.037 -6.025 -20.297 1.00 47.53 157 ARG A CA 1
ATOM 1204 C C . ARG A 1 157 ? 10.160 -4.980 -20.289 1.00 47.53 157 ARG A C 1
ATOM 1206 O O . ARG A 1 157 ? 11.232 -5.216 -20.843 1.00 47.53 157 ARG A O 1
ATOM 1213 N N . LEU A 1 158 ? 9.907 -3.804 -19.716 1.00 39.41 158 LEU A N 1
ATOM 1214 C CA . LEU A 1 158 ? 10.920 -2.756 -19.644 1.00 39.41 158 LEU A CA 1
ATOM 1215 C C . LEU A 1 158 ? 12.072 -3.225 -18.738 1.00 39.41 158 LEU A C 1
ATOM 1217 O O . LEU A 1 158 ? 11.809 -3.657 -17.614 1.00 39.41 158 LEU A O 1
ATOM 1221 N N . PRO A 1 159 ? 13.340 -3.122 -19.177 1.00 36.88 159 PRO A N 1
ATOM 1222 C CA . PRO A 1 159 ? 14.439 -3.038 -18.230 1.00 36.88 159 PRO A CA 1
ATOM 1223 C C . PRO A 1 159 ? 14.229 -1.768 -17.398 1.00 36.88 159 PRO A C 1
ATOM 1225 O O . PRO A 1 159 ? 13.852 -0.741 -17.966 1.00 36.88 159 PRO A O 1
ATOM 1228 N N . ALA A 1 160 ? 14.437 -1.881 -16.083 1.00 33.66 160 ALA A N 1
ATOM 1229 C CA . ALA A 1 160 ? 14.334 -0.838 -15.060 1.00 33.66 160 ALA A CA 1
ATOM 1230 C C . ALA A 1 160 ? 14.287 0.591 -15.629 1.00 33.66 160 ALA A C 1
ATOM 1232 O O . ALA A 1 160 ? 15.254 1.092 -16.217 1.00 33.66 160 ALA A O 1
ATOM 1233 N N . VAL A 1 161 ? 13.138 1.250 -15.469 1.00 37.81 161 VAL A N 1
ATOM 1234 C CA . VAL A 1 161 ? 12.995 2.661 -15.824 1.00 37.81 161 VAL A CA 1
ATOM 1235 C C . VAL A 1 161 ? 13.877 3.450 -14.862 1.00 37.81 161 VAL A C 1
ATOM 1237 O O . VAL A 1 161 ? 13.501 3.687 -13.719 1.00 37.81 161 VAL A O 1
ATOM 1240 N N . LYS A 1 162 ? 15.057 3.869 -15.334 1.00 33.84 162 LYS A N 1
ATOM 1241 C CA . LYS A 1 162 ? 15.872 4.895 -14.676 1.00 33.84 162 LYS A CA 1
ATOM 1242 C C . LYS A 1 162 ? 14.995 6.124 -14.442 1.00 33.84 162 LYS A C 1
ATOM 1244 O O . LYS A 1 162 ? 14.687 6.855 -15.383 1.00 33.84 162 LYS A O 1
ATOM 1249 N N . GLN A 1 163 ? 14.596 6.338 -13.192 1.00 35.50 163 GLN A N 1
ATOM 1250 C CA . GLN A 1 163 ? 14.027 7.600 -12.737 1.00 35.50 163 GLN A CA 1
ATOM 1251 C C . GLN A 1 163 ? 15.026 8.716 -13.065 1.00 35.50 163 GLN A C 1
ATOM 1253 O O . GLN A 1 163 ? 16.197 8.657 -12.683 1.00 35.50 163 GLN A O 1
ATOM 1258 N N . ILE A 1 164 ? 14.568 9.718 -13.815 1.00 38.50 164 ILE A N 1
ATOM 1259 C CA . ILE A 1 164 ? 15.308 10.959 -14.021 1.00 38.50 164 ILE A CA 1
ATOM 1260 C C . ILE A 1 164 ? 15.342 11.665 -12.666 1.00 38.50 164 ILE A C 1
ATOM 1262 O O . ILE A 1 164 ? 14.344 12.203 -12.192 1.00 38.50 164 ILE A O 1
ATOM 1266 N N . ALA A 1 165 ? 16.511 11.615 -12.036 1.00 35.97 165 ALA A N 1
ATOM 1267 C CA . AL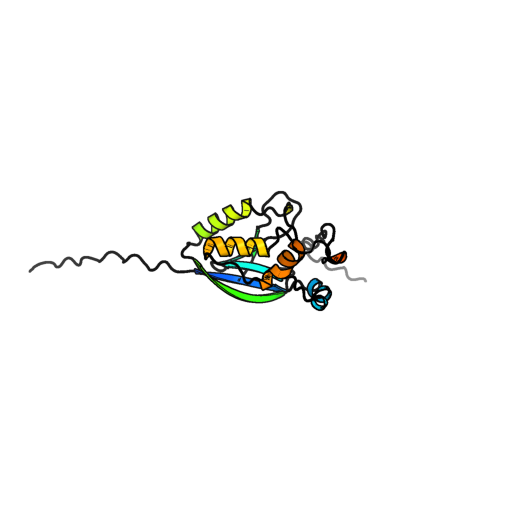A A 1 165 ? 16.872 12.450 -10.911 1.00 35.97 165 ALA A CA 1
ATOM 1268 C C . ALA A 1 165 ? 16.914 13.912 -11.373 1.00 35.97 165 ALA A C 1
ATOM 1270 O O . ALA A 1 165 ? 17.940 14.385 -11.851 1.00 35.97 165 ALA A O 1
ATOM 1271 N N . GLU A 1 166 ? 15.807 14.636 -11.244 1.00 37.84 166 GLU A N 1
ATOM 1272 C CA . GLU A 1 166 ? 15.821 16.088 -11.429 1.00 37.84 166 GLU A CA 1
ATOM 1273 C C . GLU A 1 166 ? 14.796 16.768 -10.515 1.00 37.84 166 GLU A C 1
ATOM 1275 O O . GLU A 1 166 ? 13.804 17.337 -10.950 1.00 37.84 166 GLU A O 1
ATOM 1280 N N . TYR A 1 167 ? 15.039 16.690 -9.202 1.00 33.22 167 TYR A N 1
ATOM 1281 C CA . TYR A 1 167 ? 14.389 17.572 -8.219 1.00 33.22 167 TYR A CA 1
ATOM 1282 C C . TYR A 1 167 ? 15.351 18.172 -7.175 1.00 33.22 167 TYR A C 1
ATOM 1284 O O . TYR A 1 167 ? 14.920 18.882 -6.273 1.00 33.22 167 TYR A O 1
ATOM 1292 N N . GLN A 1 168 ? 16.669 17.982 -7.317 1.00 32.31 168 GLN A N 1
ATOM 1293 C CA . GLN A 1 168 ? 17.682 18.577 -6.424 1.00 32.31 168 GLN A CA 1
ATOM 1294 C C . GLN A 1 168 ? 18.362 19.836 -7.005 1.00 32.31 168 GLN A C 1
ATOM 1296 O O . GLN A 1 168 ? 19.535 20.089 -6.748 1.00 32.31 168 GLN A O 1
ATOM 1301 N N . GLY A 1 169 ? 17.638 20.644 -7.788 1.00 32.84 169 GLY A N 1
ATOM 1302 C CA . GLY A 1 169 ? 18.197 21.810 -8.495 1.00 32.84 169 GLY A CA 1
ATOM 1303 C C . GLY A 1 169 ? 17.644 23.188 -8.113 1.00 32.84 169 GLY A C 1
ATOM 1304 O O . GLY A 1 169 ? 18.011 24.168 -8.752 1.00 32.84 169 GLY A O 1
ATOM 1305 N N . LEU A 1 170 ? 16.765 23.306 -7.112 1.00 35.50 170 LEU A N 1
ATOM 1306 C CA . LEU A 1 170 ? 16.116 24.581 -6.753 1.00 35.50 170 LEU A CA 1
ATOM 1307 C C . LEU A 1 170 ? 16.247 24.898 -5.258 1.00 35.50 170 LEU A C 1
ATOM 1309 O O . LEU A 1 170 ? 15.276 25.150 -4.555 1.00 35.50 170 LEU A O 1
ATOM 1313 N N . SER A 1 171 ? 17.483 24.919 -4.767 1.00 38.16 171 SER A N 1
ATOM 1314 C CA . SER A 1 171 ? 17.835 25.645 -3.544 1.00 38.16 171 SER A CA 1
ATOM 1315 C C . SER A 1 171 ? 19.250 26.193 -3.689 1.00 38.16 171 SER A C 1
ATOM 1317 O O . SER A 1 171 ? 20.216 25.579 -3.246 1.00 38.16 171 SER A O 1
ATOM 1319 N N . GLY A 1 172 ? 19.388 27.336 -4.364 1.00 40.19 172 GLY A N 1
ATOM 1320 C CA . GLY A 1 172 ? 20.684 28.002 -4.478 1.00 40.19 172 GLY A CA 1
ATOM 1321 C C . GLY A 1 172 ? 20.818 28.955 -5.657 1.00 40.19 172 GLY A C 1
ATOM 1322 O O . GLY A 1 172 ? 21.644 28.724 -6.527 1.00 40.19 172 GLY A O 1
ATOM 1323 N N . ALA A 1 173 ? 20.049 30.044 -5.685 1.00 35.59 173 ALA A N 1
ATOM 1324 C CA . ALA A 1 173 ? 20.420 31.220 -6.472 1.00 35.59 173 ALA A CA 1
ATOM 1325 C C . ALA A 1 173 ? 19.777 32.475 -5.871 1.00 35.59 173 ALA A C 1
ATOM 1327 O O . ALA A 1 173 ? 18.664 32.868 -6.210 1.00 35.59 173 ALA A O 1
ATOM 1328 N N . VAL A 1 174 ? 20.505 33.100 -4.946 1.00 37.69 174 VAL A N 1
ATOM 1329 C CA . VAL A 1 174 ? 20.288 34.490 -4.538 1.00 37.69 174 VAL A CA 1
ATOM 1330 C C . VAL A 1 174 ? 20.480 35.356 -5.786 1.00 37.69 174 VAL A C 1
ATOM 1332 O O . VAL A 1 174 ? 21.571 35.412 -6.350 1.00 37.69 174 VAL A O 1
ATOM 1335 N N . GLY A 1 175 ? 19.397 35.976 -6.256 1.00 33.25 175 GLY A N 1
ATOM 1336 C CA . GLY A 1 175 ? 19.386 36.810 -7.454 1.00 33.25 175 GLY A CA 1
ATOM 1337 C C . GLY A 1 175 ? 20.232 38.071 -7.286 1.00 33.25 175 GLY A C 1
ATOM 1338 O O . GLY A 1 175 ? 19.833 39.010 -6.600 1.00 33.25 175 GLY A O 1
ATOM 1339 N N . GLY A 1 176 ? 21.388 38.102 -7.948 1.00 33.31 176 GLY A N 1
ATOM 1340 C CA . GLY A 1 176 ? 22.131 39.324 -8.240 1.00 33.31 176 GLY A CA 1
ATOM 1341 C C . GLY A 1 176 ? 21.494 40.067 -9.419 1.00 33.31 176 GLY A C 1
ATOM 1342 O O . GLY A 1 176 ? 21.289 39.499 -10.490 1.00 33.31 176 GLY A O 1
ATOM 1343 N N . LEU A 1 177 ? 21.170 41.341 -9.211 1.00 43.53 177 LEU A N 1
ATOM 1344 C CA . LEU A 1 177 ? 20.623 42.260 -10.212 1.00 43.53 177 LEU A CA 1
ATOM 1345 C C . LEU A 1 177 ? 21.688 42.596 -11.289 1.00 43.53 177 LEU A C 1
ATOM 1347 O O . LEU A 1 177 ? 22.833 42.868 -10.918 1.00 43.53 177 LEU A O 1
ATOM 1351 N N . PRO A 1 178 ? 21.367 42.648 -12.598 1.00 47.50 178 PRO A N 1
ATOM 1352 C CA . PRO A 1 178 ? 22.340 43.034 -13.623 1.00 47.50 178 PRO A CA 1
ATOM 1353 C C . PRO A 1 178 ? 22.539 44.566 -13.709 1.00 47.50 178 PRO A C 1
ATOM 1355 O O . PRO A 1 178 ? 21.615 45.331 -13.414 1.00 47.50 178 PRO A O 1
ATOM 1358 N N . PRO A 1 179 ? 23.725 45.052 -14.137 1.00 45.41 179 PRO A N 1
ATOM 1359 C CA . PRO A 1 179 ? 24.047 46.477 -14.139 1.00 45.41 179 PRO A CA 1
ATOM 1360 C C . PRO A 1 179 ? 23.406 47.239 -15.312 1.00 45.41 179 PRO A C 1
ATOM 1362 O O . PRO A 1 179 ? 23.339 46.759 -16.445 1.00 45.41 179 PRO A O 1
ATOM 1365 N N . ARG A 1 180 ? 22.988 48.483 -15.031 1.00 43.94 180 ARG A N 1
ATOM 1366 C CA . ARG A 1 180 ? 22.546 49.491 -16.011 1.00 43.94 180 ARG A CA 1
ATOM 1367 C C . ARG A 1 180 ? 23.658 49.785 -17.025 1.00 43.94 180 ARG A C 1
ATOM 1369 O O . ARG A 1 180 ? 24.746 50.208 -16.639 1.00 43.94 180 ARG A O 1
ATOM 1376 N N . LYS A 1 181 ? 23.354 49.635 -18.317 1.00 49.28 181 LYS A N 1
ATOM 1377 C CA . LYS A 1 181 ? 24.168 50.187 -19.410 1.00 49.28 181 LYS A CA 1
ATOM 1378 C C . LYS A 1 181 ? 24.010 51.715 -19.436 1.00 49.28 181 LYS A C 1
ATOM 1380 O O . LYS A 1 181 ? 22.898 52.209 -19.254 1.00 49.28 181 LYS A O 1
ATOM 1385 N N . ARG A 1 182 ? 25.134 52.419 -19.589 1.00 54.78 182 ARG A N 1
ATOM 1386 C CA . ARG A 1 182 ? 25.196 53.851 -19.915 1.00 54.78 182 ARG A CA 1
ATOM 1387 C C . ARG A 1 182 ? 24.910 54.066 -21.393 1.00 54.78 182 ARG A C 1
ATOM 1389 O O . ARG A 1 182 ? 25.237 53.139 -22.169 1.00 54.78 182 ARG A O 1
#

Foldseek 3Di:
DDDDDDDDDDDDPDPLPWWWKKKWKWFQPPVCVVCVVVVATAIAIWIDTPQKTWWAAADQDQFFSIDIDGPQCPPNTHTDDMDTLDIASQDPVRVVVVVVVVSNVGGRNPDDSQAHGRQVSSQVVSCVGPVDGDDCSNRVNNVVCVVDVPPDPVVSVDDDDPDPPDDPPPDDDDDDDDDDDD

Radius of gyration: 23.67 Å; Cα contacts (8 Å, |Δi|>4): 261; chains: 1; bounding box: 46×71×87 Å

Secondary structure (DSSP, 8-state):
--------PPPP-----PEEEEEEEEE-TTHHHHHGGGT---EEEEEEETTEEEEE---SSSSB-EEEE-TT--TTSEEEEEEEEEEE---HHHHHHHHHHHHTT-BGGG-BTTTBSHHHHHHHHHHHHHS-PPPTTTTHHHHHHHH-TT-S-GGGS---------SS-SS----PPPPPP-

Nearest PDB structures (foldseek):
  3ebq-assembly1_A  TM=8.468E-01  e=1.796E-09  Homo sapiens
  2wp7-assembly1_A-2  TM=8.502E-01  e=4.119E-09  Mus musculu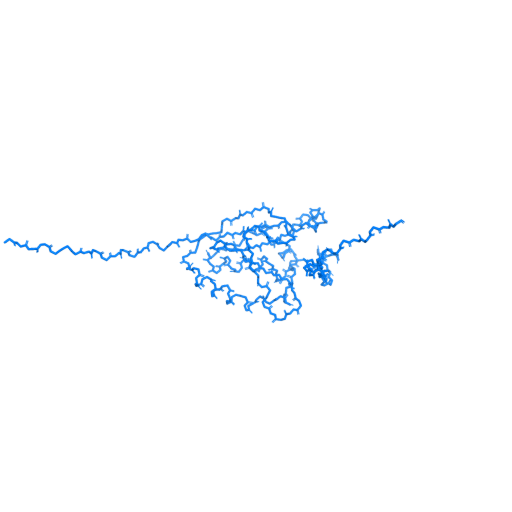s
  7nyd-assembly1_F  TM=1.597E-01  e=4.241E+00  Homo sapiens
  6h03-assembly1_E  TM=1.286E-01  e=4.500E+00  Homo sapiens

InterPro domains:
  IPR008580 PPPDE peptidase domain [PF05903] (20-154)
  IPR008580 PPPDE peptidase domain [PS51858] (19-156)
  IPR008580 PPPDE peptidase domain [PTHR12378] (19-163)
  IPR008580 PPPDE peptidase domain [SM01179] (19-157)
  IPR042266 PPPDE peptidase domain superfamily [G3DSA:3.90.1720.30] (15-167)

Sequence (182 aa):
MGSVMSSGGSPSKGDAALSPVVLNVYDLTPLNNYVRWLGIGIFHSGIEVHELEYGFGEHDLPTSGVFEVEPKTCPGFLYRCSILLGHTSMPPSEFHAFIESIATEYHGDTYHLISKNCNHFTDDVSKRLTGRPIPRWVNRLAGLGAVCNCLLPESLRLPAVKQIAEYQGLSGAVGGLPPRKR

pLDDT: mean 75.41, std 23.38, range [32.31, 98.69]

Organism: NCBI:txid320322